Protein AF-A0A6J2JD08-F1 (afdb_monomer_lite)

Radius of gyration: 27.37 Å; chains: 1; bounding box: 75×85×60 Å

Secondary structure (DSSP, 8-state):
------------------------------------------------------------EE--STTSPPEETHHHHHHHHHHHTTS-TTEEEEEE-----BSTTSSPBPPP---HHHHHHH---STT-EEEEETTT--EEEEE----THHHHHH-PPPPHHHHHHHHT-SEEEEGGGHHHHHHHT--SEEEE---B-TTT-PBPPPP--TTGGGS-EESSSHHHHHHHHHHSPPHHHHHHHHHHHHHHHHHHHHH-

Sequence (257 aa):
MLKIRNVIRRRCLFSVRYFRPYQNSCNRSYIPTTVLSRIDIFSNHSKIKLPFIISSNMAATWSMGPGTLEVPLSLFATNRERLANKLKSGQIVVLQGGEDVNHYDTDVQYVFRQEAYFTWVCGVREPGCYFALDVSTGKSYLFVPRLPEEYEVWMGKLHACSDFKNIYAVDEVYYVDEIKDVLKSLMPETLLTLSGPNTDSGLTAREAIFNGIDEFNVDNESLFPIIAELRVIKTPEEIAVMRYVCKVSSDAQKQAI

InterPro domains:
  IPR007865 Aminopeptidase P, N-terminal [PF05195] (76-188)
  IPR007865 Aminopeptidase P, N-terminal [SM01011] (71-202)
  IPR029149 Creatinase/Aminopeptidase P/Spt16, N-terminal [G3DSA:3.40.350.10] (59-232)
  IPR029149 Creatinase/Aminopeptidase P/Spt16, N-terminal [SSF53092] (72-234)
  IPR052433 Xaa-Pro dipeptidase-like [PTHR48480] (55-255)

pLDDT: mean 81.07, std 28.07, range [23.88, 98.75]

Foldseek 3Di:
DDDDDDDDDDDDDDDDDDDDDDDDDDDDDDDDDDDDDDDDDDDDDDDPPPPPPPPPCPQQWDDPDPPTDTFGLVQLLVLLLLLLVVDDALEKEKEAKAAWDADPPDPHTDDDDIDDLVCNNFVDRDHGKMWMARSNVRAIEIAAADDDPVCCVPPNDDDDQVRVCSNRVGRGYYHLVCVQVVVVVVNGQEYEWEWDADPVPRDIDDTDDDPPCVVGHYDHPPNHVSSVVSVVDHDPSRVVVVVSVVVVVVVVVVVVD

Organism: Bombyx mandarina (NCBI:txid7092)

Structure (mmCIF, N/CA/C/O backbone):
data_AF-A0A6J2JD08-F1
#
_entry.id   AF-A0A6J2JD08-F1
#
loop_
_atom_site.group_PDB
_atom_site.id
_atom_site.type_symbol
_atom_site.label_atom_id
_atom_site.label_alt_id
_atom_site.label_comp_id
_atom_site.label_asym_id
_atom_site.label_entity_id
_atom_site.label_seq_id
_atom_site.pdbx_PDB_ins_code
_atom_site.Cartn_x
_atom_site.Cartn_y
_atom_site.Cartn_z
_atom_site.occupancy
_atom_site.B_iso_or_equiv
_atom_site.auth_seq_id
_atom_site.auth_comp_id
_atom_site.auth_asym_id
_atom_site.auth_atom_id
_atom_site.pdbx_PDB_model_num
ATOM 1 N N . MET A 1 1 ? 2.054 44.918 -35.029 1.00 33.34 1 MET A N 1
ATOM 2 C CA . MET A 1 1 ? 3.040 46.022 -35.027 1.00 33.34 1 MET A CA 1
ATOM 3 C C . MET A 1 1 ? 2.750 46.883 -33.801 1.00 33.34 1 MET A C 1
ATOM 5 O O . MET A 1 1 ? 1.599 47.256 -33.647 1.00 33.34 1 MET A O 1
ATOM 9 N N . LEU A 1 2 ? 3.772 47.172 -32.980 1.00 31.23 2 LEU A N 1
ATOM 10 C CA . LEU A 1 2 ? 3.769 48.020 -31.766 1.00 31.23 2 LEU A CA 1
ATOM 11 C C . LEU A 1 2 ? 3.008 47.490 -30.526 1.00 31.23 2 LEU A C 1
ATOM 13 O O . LEU A 1 2 ? 1.890 47.028 -30.639 1.00 31.23 2 LEU A O 1
ATOM 17 N N . LYS A 1 3 ? 3.523 47.592 -29.294 1.00 30.42 3 LYS A N 1
ATOM 18 C CA . LYS A 1 3 ? 4.870 47.935 -28.804 1.00 30.42 3 LYS A CA 1
ATOM 19 C C . LYS A 1 3 ? 4.980 47.515 -27.332 1.00 30.42 3 LYS A C 1
ATOM 21 O O . LYS A 1 3 ? 4.082 47.728 -26.531 1.00 30.42 3 LYS A O 1
ATOM 26 N N . ILE A 1 4 ? 6.150 46.982 -27.025 1.00 33.56 4 ILE A N 1
ATOM 27 C CA . ILE A 1 4 ? 6.750 46.697 -25.721 1.00 33.56 4 ILE A CA 1
ATOM 28 C C . ILE A 1 4 ? 7.072 48.024 -25.001 1.00 33.56 4 ILE A C 1
ATOM 30 O O . ILE A 1 4 ? 7.537 48.942 -25.681 1.00 33.56 4 ILE A O 1
ATOM 34 N N . ARG A 1 5 ? 6.938 48.096 -23.659 1.00 31.78 5 ARG A N 1
ATOM 35 C CA . ARG A 1 5 ? 8.018 48.442 -22.686 1.00 31.78 5 ARG A CA 1
ATOM 36 C C . ARG A 1 5 ? 7.530 48.879 -21.288 1.00 31.78 5 ARG A C 1
ATOM 38 O O . ARG A 1 5 ? 6.922 49.927 -21.153 1.00 31.78 5 ARG A O 1
ATOM 45 N N . ASN A 1 6 ? 7.999 48.100 -20.300 1.00 29.14 6 ASN A N 1
ATOM 46 C CA . ASN A 1 6 ? 8.769 48.448 -19.087 1.00 29.14 6 ASN A CA 1
ATOM 47 C C . ASN A 1 6 ? 8.261 49.473 -18.069 1.00 29.14 6 ASN A C 1
ATOM 49 O O . ASN A 1 6 ? 7.873 50.563 -18.458 1.00 29.14 6 ASN A O 1
ATOM 53 N N . VAL A 1 7 ? 8.510 49.129 -16.783 1.00 29.64 7 VAL A N 1
ATOM 54 C CA . VAL A 1 7 ? 8.844 49.944 -15.572 1.00 29.64 7 VAL A CA 1
ATOM 55 C C . VAL A 1 7 ? 8.395 49.097 -14.349 1.00 29.64 7 VAL A C 1
ATOM 57 O O . VAL A 1 7 ? 7.264 48.646 -14.346 1.00 29.64 7 VAL A O 1
ATOM 60 N N . ILE A 1 8 ? 9.151 48.739 -13.296 1.00 28.58 8 ILE A N 1
ATOM 61 C CA . ILE A 1 8 ? 10.407 49.221 -12.696 1.00 28.58 8 ILE A CA 1
ATOM 62 C C . ILE A 1 8 ? 11.099 48.114 -11.852 1.00 28.58 8 ILE A C 1
ATOM 64 O O . ILE A 1 8 ? 10.467 47.246 -11.260 1.00 28.58 8 ILE A O 1
ATOM 68 N N . ARG A 1 9 ? 12.431 48.243 -11.766 1.00 26.91 9 ARG A N 1
ATOM 69 C CA . ARG A 1 9 ? 13.418 47.578 -10.889 1.00 26.91 9 ARG A CA 1
ATOM 70 C C . ARG A 1 9 ? 13.120 47.688 -9.383 1.00 26.91 9 ARG A C 1
ATOM 72 O O . ARG A 1 9 ? 12.912 48.800 -8.909 1.00 26.91 9 ARG A O 1
ATOM 79 N N . ARG A 1 10 ? 13.432 46.636 -8.611 1.00 28.89 10 ARG A N 1
ATOM 80 C CA . ARG A 1 10 ? 14.161 46.773 -7.329 1.00 28.89 10 ARG A CA 1
ATOM 81 C C . ARG A 1 10 ? 15.171 45.635 -7.124 1.00 28.89 10 ARG A C 1
ATOM 83 O O . ARG A 1 10 ? 14.838 44.462 -7.196 1.00 28.89 10 ARG A O 1
ATOM 90 N N . ARG A 1 11 ? 16.422 46.049 -6.902 1.00 27.64 11 ARG A N 1
ATOM 91 C CA . ARG A 1 11 ? 17.575 45.278 -6.410 1.00 27.64 11 ARG A CA 1
ATOM 92 C C . ARG A 1 11 ? 17.395 44.968 -4.918 1.00 27.64 11 ARG A C 1
ATOM 94 O O . ARG A 1 11 ? 16.987 45.871 -4.200 1.00 27.64 11 ARG A O 1
ATOM 101 N N . CYS A 1 12 ? 17.850 43.799 -4.470 1.00 26.20 12 CYS A N 1
ATOM 102 C CA . CYS A 1 12 ? 18.507 43.573 -3.170 1.00 26.20 12 CYS A CA 1
ATOM 103 C C . CYS A 1 12 ? 19.341 42.284 -3.307 1.00 26.20 12 CYS A C 1
ATOM 105 O O . CYS A 1 12 ? 18.799 41.220 -3.559 1.00 26.20 12 CYS A O 1
ATOM 107 N N . LEU A 1 13 ? 20.651 42.422 -3.527 1.00 26.94 13 LEU A N 1
ATOM 108 C CA . LEU A 1 13 ? 21.711 42.249 -2.521 1.00 26.94 13 LEU A CA 1
ATOM 109 C C . LEU A 1 13 ? 21.990 40.773 -2.194 1.00 26.94 13 LEU A C 1
ATOM 111 O O . LEU A 1 13 ? 21.383 40.167 -1.321 1.00 26.94 13 LEU A O 1
ATOM 115 N N . PHE A 1 14 ? 22.983 40.244 -2.914 1.00 23.88 14 PHE A N 1
ATOM 116 C CA . PHE A 1 14 ? 23.767 39.072 -2.542 1.00 23.88 14 PHE A CA 1
ATOM 117 C C . PHE A 1 14 ? 24.380 39.271 -1.147 1.00 23.88 14 PHE A C 1
ATOM 119 O O . PHE A 1 14 ? 25.097 40.244 -0.916 1.00 23.88 14 PHE A O 1
ATOM 126 N N . SER A 1 15 ? 24.176 38.307 -0.252 1.00 26.05 15 SER A N 1
ATOM 127 C CA . SER A 1 15 ? 25.067 38.068 0.882 1.00 26.05 15 SER A CA 1
ATOM 128 C C . SER A 1 15 ? 25.331 36.571 0.967 1.00 26.05 15 SER A C 1
ATOM 130 O O . SER A 1 15 ? 24.482 35.785 1.376 1.00 26.05 15 SER A O 1
ATOM 132 N N . VAL A 1 16 ? 26.524 36.190 0.521 1.00 27.89 16 VAL A N 1
ATOM 133 C CA . VAL A 1 16 ? 27.116 34.878 0.757 1.00 27.89 16 VAL A CA 1
ATOM 134 C C . VAL A 1 16 ? 27.563 34.855 2.217 1.00 27.89 16 VAL A C 1
ATOM 136 O O . VAL A 1 16 ? 28.464 35.603 2.595 1.00 27.89 16 VAL A O 1
ATOM 139 N N . ARG A 1 17 ? 26.945 34.012 3.049 1.00 25.94 17 ARG A N 1
ATOM 140 C CA . ARG A 1 17 ? 27.493 33.656 4.362 1.00 25.94 17 ARG A CA 1
ATOM 141 C C . ARG A 1 17 ? 27.940 32.203 4.341 1.00 25.94 17 ARG A C 1
ATOM 143 O O . ARG A 1 17 ? 27.135 31.283 4.384 1.00 25.94 17 ARG A O 1
ATOM 150 N N . TYR A 1 18 ? 29.258 32.046 4.286 1.00 25.52 18 TYR A N 1
ATOM 151 C CA . TYR A 1 18 ? 29.975 30.847 4.692 1.00 25.52 18 TYR A CA 1
ATOM 152 C C . TYR A 1 18 ? 29.605 30.491 6.137 1.00 25.52 18 TYR A C 1
ATOM 154 O O . TYR A 1 18 ? 29.765 31.328 7.027 1.00 25.52 18 TYR A O 1
ATOM 162 N N . PHE A 1 19 ? 29.182 29.252 6.385 1.00 25.52 19 PHE A N 1
ATOM 163 C CA . PHE A 1 19 ? 29.173 28.680 7.730 1.00 25.52 19 PHE A CA 1
ATOM 164 C C . PHE A 1 19 ? 30.245 27.594 7.825 1.00 25.52 19 PHE A C 1
ATOM 166 O O . PHE A 1 19 ? 30.312 26.678 7.007 1.00 25.52 19 PHE A O 1
ATOM 173 N N . ARG A 1 20 ? 31.142 27.788 8.796 1.00 26.67 20 ARG A N 1
ATOM 174 C CA . ARG A 1 20 ? 32.304 26.950 9.104 1.00 26.67 20 ARG A CA 1
ATOM 175 C C . ARG A 1 20 ? 31.892 25.587 9.681 1.00 26.67 20 ARG A C 1
ATOM 177 O O . ARG A 1 20 ? 30.868 25.510 10.356 1.00 26.67 20 ARG A O 1
ATOM 184 N N . PRO A 1 21 ? 32.736 24.553 9.514 1.00 27.11 21 PRO A N 1
ATOM 185 C CA . PRO A 1 21 ? 32.575 23.268 10.181 1.00 27.11 21 PRO A CA 1
ATOM 186 C C . PRO A 1 21 ? 32.927 23.372 11.672 1.00 27.11 21 PRO A C 1
ATOM 188 O O . PRO A 1 21 ? 33.924 23.990 12.052 1.00 27.11 21 PRO A O 1
ATOM 191 N N . TYR A 1 22 ? 32.105 22.743 12.509 1.00 26.30 22 TYR A N 1
ATOM 192 C CA . TYR A 1 22 ? 32.354 22.568 13.936 1.00 26.30 22 TYR A CA 1
ATOM 193 C C . TYR A 1 22 ? 33.368 21.427 14.114 1.00 26.30 22 TYR A C 1
ATOM 195 O O . TYR A 1 22 ? 33.062 20.265 13.850 1.00 26.30 22 TYR A O 1
ATOM 203 N N . GLN A 1 23 ? 34.597 21.766 14.505 1.00 26.66 23 GLN A N 1
ATOM 204 C CA . GLN A 1 23 ? 35.585 20.808 14.997 1.00 26.66 23 GLN A CA 1
ATOM 205 C C . GLN A 1 23 ? 35.308 20.552 16.477 1.00 26.66 23 GLN A C 1
ATOM 207 O O . GLN A 1 23 ? 35.327 21.496 17.260 1.00 26.66 23 GLN A O 1
ATOM 212 N N . ASN A 1 24 ? 35.123 19.289 16.864 1.00 27.61 24 ASN A N 1
ATOM 213 C CA . ASN A 1 24 ? 35.333 18.869 18.243 1.00 27.61 24 ASN A CA 1
ATOM 214 C C . ASN A 1 24 ? 36.452 17.831 18.289 1.00 27.61 24 ASN A C 1
ATOM 216 O O . ASN A 1 24 ? 36.382 16.743 17.721 1.00 27.61 24 ASN A O 1
ATOM 220 N N . SER A 1 25 ? 37.508 18.262 18.962 1.00 26.92 25 SER A N 1
ATOM 221 C CA . SER A 1 25 ? 38.676 17.539 19.422 1.00 26.92 25 SER A CA 1
ATOM 222 C C . SER A 1 25 ? 38.303 16.419 20.392 1.00 26.92 25 SER A C 1
ATOM 224 O O . SER A 1 25 ? 37.684 16.690 21.419 1.00 26.92 25 SER A O 1
ATOM 226 N N . CYS A 1 26 ? 38.787 15.201 20.149 1.00 27.48 26 CYS A N 1
ATOM 227 C CA . CYS A 1 26 ? 39.019 14.235 21.218 1.00 27.48 26 CYS A CA 1
ATOM 228 C C . CYS A 1 26 ? 40.409 13.621 21.061 1.00 27.48 26 CYS A C 1
ATOM 230 O O . CYS A 1 26 ? 40.813 13.181 19.986 1.00 27.48 26 CYS A O 1
ATOM 232 N N . ASN A 1 27 ? 41.145 13.694 22.166 1.00 26.94 27 ASN A N 1
ATOM 233 C CA . ASN A 1 27 ? 42.558 13.409 22.301 1.00 26.94 27 ASN A CA 1
ATOM 234 C C . ASN A 1 27 ? 42.923 11.963 21.965 1.00 26.94 27 ASN A C 1
ATOM 236 O O . ASN A 1 27 ? 42.252 11.006 22.340 1.00 26.94 27 ASN A O 1
ATOM 240 N N . ARG A 1 28 ? 44.075 11.858 21.311 1.00 25.83 28 ARG A N 1
ATOM 241 C CA . ARG A 1 28 ? 44.844 10.649 21.061 1.00 25.83 28 ARG A CA 1
ATOM 242 C C . ARG A 1 28 ? 45.662 10.338 22.315 1.00 25.83 28 ARG A C 1
ATOM 244 O O . ARG A 1 28 ? 46.507 11.142 22.697 1.00 25.83 28 ARG A O 1
ATOM 251 N N . SER A 1 29 ? 45.460 9.171 22.913 1.00 26.50 29 SER A N 1
ATOM 252 C CA . SER A 1 29 ? 46.404 8.569 23.858 1.00 26.50 29 SER A CA 1
ATOM 253 C C . SER A 1 29 ? 46.874 7.226 23.298 1.00 26.50 29 SER A C 1
ATOM 255 O O . SER A 1 29 ? 46.108 6.283 23.131 1.00 26.50 29 SER A O 1
ATOM 257 N N . TYR A 1 30 ? 48.158 7.194 22.947 1.00 24.50 30 TYR A N 1
ATOM 258 C CA . TYR A 1 30 ? 48.952 6.015 22.609 1.00 24.50 30 TYR A CA 1
ATOM 259 C C . TYR A 1 30 ? 49.467 5.358 23.888 1.00 24.50 30 TYR A C 1
ATOM 261 O O . TYR A 1 30 ? 50.080 6.068 24.679 1.00 24.50 30 TYR A O 1
ATOM 269 N N . ILE A 1 31 ? 49.337 4.033 24.029 1.00 27.97 31 ILE A N 1
ATOM 270 C CA . ILE A 1 31 ? 50.159 3.172 24.910 1.00 27.97 31 ILE A CA 1
ATOM 271 C C . ILE A 1 31 ? 50.342 1.800 24.193 1.00 27.97 31 ILE A C 1
ATOM 273 O O . ILE A 1 31 ? 49.454 1.422 23.427 1.00 27.97 31 ILE A O 1
ATOM 277 N N . PRO A 1 32 ? 51.503 1.111 24.308 1.00 28.03 32 PRO A N 1
ATOM 278 C CA . PRO A 1 32 ? 52.114 0.357 23.210 1.00 28.03 32 PRO A CA 1
ATOM 279 C C . PRO A 1 32 ? 51.842 -1.159 23.184 1.00 28.03 32 PRO A C 1
ATOM 281 O O . PRO A 1 32 ? 51.286 -1.755 24.098 1.00 28.03 32 PRO A O 1
ATOM 284 N N . THR A 1 33 ? 52.314 -1.744 22.082 1.00 26.66 33 THR A N 1
ATOM 285 C CA . THR A 1 33 ? 52.486 -3.160 21.729 1.00 26.66 33 THR A CA 1
ATOM 286 C C . THR A 1 33 ? 52.982 -4.084 22.843 1.00 26.66 33 THR A C 1
ATOM 288 O O . THR A 1 33 ? 54.035 -3.836 23.431 1.00 26.66 33 THR A O 1
ATOM 291 N N . THR A 1 34 ? 52.354 -5.258 22.944 1.00 26.02 34 THR A N 1
ATOM 292 C CA . THR A 1 34 ? 52.996 -6.491 23.418 1.00 26.02 34 THR A CA 1
ATOM 293 C C . THR A 1 34 ? 52.734 -7.617 22.426 1.00 26.02 34 THR A C 1
ATOM 295 O O . THR A 1 34 ? 51.600 -7.990 22.137 1.00 26.02 34 THR A O 1
ATOM 298 N N . VAL A 1 35 ? 53.832 -8.126 21.878 1.00 29.69 35 VAL A N 1
ATOM 299 C CA . VAL A 1 35 ? 53.918 -9.336 21.066 1.00 29.69 35 VAL A CA 1
ATOM 300 C C . VAL A 1 35 ? 53.683 -10.525 21.995 1.00 29.69 35 VAL A C 1
ATOM 302 O O . VAL A 1 35 ? 54.429 -10.691 22.958 1.00 29.69 35 VAL A O 1
ATOM 305 N N . LEU A 1 36 ? 52.679 -11.355 21.713 1.00 28.36 36 LEU A N 1
ATOM 306 C CA . LEU A 1 36 ? 52.583 -12.691 22.295 1.00 28.36 36 LEU A CA 1
ATOM 307 C C . LEU A 1 36 ? 52.685 -13.732 21.184 1.00 28.36 36 LEU A C 1
ATOM 309 O O . LEU A 1 36 ? 51.969 -13.717 20.186 1.00 28.36 36 LEU A O 1
ATOM 313 N N . SER A 1 37 ? 53.692 -14.569 21.377 1.00 27.16 37 SER A N 1
ATOM 314 C CA . SER A 1 37 ? 54.195 -15.630 20.527 1.00 27.16 37 SER A CA 1
ATOM 315 C C . SER A 1 37 ? 53.177 -16.733 20.257 1.00 27.16 37 SER A C 1
ATOM 317 O O . SER A 1 37 ? 52.356 -17.073 21.107 1.00 27.16 37 SER A O 1
ATOM 319 N N . ARG A 1 38 ? 53.332 -17.339 19.074 1.00 27.69 38 ARG A N 1
ATOM 320 C CA . ARG A 1 38 ? 52.737 -18.609 18.650 1.00 27.69 38 ARG A CA 1
ATOM 321 C C . ARG A 1 38 ? 52.805 -19.667 19.751 1.00 27.69 38 ARG A C 1
ATOM 323 O O . ARG A 1 38 ? 53.888 -19.982 20.236 1.00 27.69 38 ARG A O 1
ATOM 330 N N . ILE A 1 39 ? 51.660 -20.273 20.038 1.00 28.86 39 ILE A N 1
ATOM 331 C CA . ILE A 1 39 ? 51.575 -21.620 20.592 1.00 28.86 39 ILE A CA 1
ATOM 332 C C . ILE A 1 39 ? 50.738 -22.420 19.595 1.00 28.86 39 ILE A C 1
ATOM 334 O O . ILE A 1 39 ? 49.524 -22.254 19.501 1.00 28.86 39 ILE A O 1
ATOM 338 N N . ASP A 1 40 ? 51.434 -23.232 18.804 1.00 24.67 40 ASP A N 1
ATOM 339 C CA . ASP A 1 40 ? 50.847 -24.286 17.988 1.00 24.67 40 ASP A CA 1
ATOM 340 C C . ASP A 1 40 ? 50.404 -25.416 18.927 1.00 24.67 40 ASP A C 1
ATOM 342 O O . ASP A 1 40 ? 51.238 -26.083 19.539 1.00 24.67 40 ASP A O 1
ATOM 346 N N . ILE A 1 41 ? 49.095 -25.649 19.042 1.00 27.92 41 ILE A N 1
ATOM 347 C CA . ILE A 1 41 ? 48.557 -26.906 19.577 1.00 27.92 41 ILE A CA 1
ATOM 348 C C . ILE A 1 41 ? 47.738 -27.546 18.466 1.00 27.92 41 ILE A C 1
ATOM 350 O O . ILE A 1 41 ? 46.615 -27.149 18.157 1.00 27.92 41 ILE A O 1
ATOM 354 N N . PHE A 1 42 ? 48.360 -28.538 17.838 1.00 26.19 42 PHE A N 1
ATOM 355 C CA . PHE A 1 42 ? 47.720 -29.448 16.911 1.00 26.19 42 PHE A CA 1
ATOM 356 C C . PHE A 1 42 ? 46.880 -30.487 17.668 1.00 26.19 42 PHE A C 1
ATOM 358 O O . PHE A 1 42 ? 47.371 -31.176 18.556 1.00 26.19 42 PHE A O 1
ATOM 365 N N . SER A 1 43 ? 45.681 -30.689 17.123 1.00 26.67 43 SER A N 1
ATOM 366 C CA . SER A 1 43 ? 45.008 -31.976 16.925 1.00 26.67 43 SER A CA 1
ATOM 367 C C . SER A 1 43 ? 43.949 -32.451 17.926 1.00 26.67 43 SER A C 1
ATOM 369 O O . SER A 1 43 ? 44.177 -32.616 19.118 1.00 26.67 43 SER A O 1
ATOM 371 N N . ASN A 1 44 ? 42.832 -32.818 17.286 1.00 29.78 44 ASN A N 1
ATOM 372 C CA . ASN A 1 44 ? 41.759 -33.726 17.672 1.00 29.78 44 ASN A CA 1
ATOM 373 C C . ASN A 1 44 ? 40.831 -33.303 18.807 1.00 29.78 44 ASN A C 1
ATOM 375 O O . ASN A 1 44 ? 41.167 -33.457 19.965 1.00 29.78 44 ASN A O 1
ATOM 379 N N . HIS A 1 45 ? 39.587 -32.961 18.449 1.00 33.59 45 HIS A N 1
ATOM 380 C CA . HIS A 1 45 ? 38.414 -33.695 18.933 1.00 33.59 45 HIS A CA 1
ATOM 381 C C . HIS A 1 45 ? 37.176 -33.421 18.054 1.00 33.59 45 HIS A C 1
ATOM 383 O O . HIS A 1 45 ? 36.793 -32.283 17.816 1.00 33.59 45 HIS A O 1
ATOM 389 N N . SER A 1 46 ? 36.588 -34.519 17.561 1.00 31.91 46 SER A N 1
ATOM 390 C CA . SER A 1 46 ? 35.163 -34.746 17.261 1.00 31.91 46 SER A CA 1
ATOM 391 C C . SER A 1 46 ? 34.342 -33.635 16.588 1.00 31.91 46 SER A C 1
ATOM 393 O O . SER A 1 46 ? 33.989 -32.625 17.188 1.00 31.91 46 SER A O 1
ATOM 395 N N . LYS A 1 47 ? 33.883 -33.935 15.365 1.00 38.09 47 LYS A N 1
ATOM 396 C CA . LYS A 1 47 ? 32.792 -33.245 14.662 1.00 38.09 47 LYS A CA 1
ATOM 397 C C . LYS A 1 47 ? 31.530 -33.181 15.534 1.00 38.09 47 LYS A C 1
ATOM 399 O O . LYS A 1 47 ? 30.723 -34.107 15.518 1.00 38.09 47 LYS A O 1
ATOM 404 N N . ILE A 1 48 ? 31.318 -32.068 16.226 1.00 34.09 48 ILE A N 1
ATOM 405 C CA . ILE A 1 48 ? 29.996 -31.694 16.728 1.00 34.09 48 ILE A CA 1
ATOM 406 C C . ILE A 1 48 ? 29.275 -31.039 15.549 1.00 34.09 48 ILE A C 1
ATOM 408 O O . ILE A 1 48 ? 29.438 -29.852 15.276 1.00 34.09 48 ILE A O 1
ATOM 412 N N . LYS A 1 49 ? 28.513 -31.838 14.792 1.00 34.84 49 LYS A N 1
ATOM 413 C CA . LYS A 1 49 ? 27.470 -31.296 13.918 1.00 34.84 49 LYS A CA 1
ATOM 414 C C . LYS A 1 49 ? 26.388 -30.731 14.835 1.00 34.84 49 LYS A C 1
ATOM 416 O O . LYS A 1 49 ? 25.514 -31.469 15.279 1.00 34.84 49 LYS A O 1
ATOM 421 N N . LEU A 1 50 ? 26.464 -29.436 15.132 1.00 31.77 50 LEU A N 1
ATOM 422 C CA . LEU A 1 50 ? 25.282 -28.697 15.556 1.00 31.77 50 LEU A CA 1
ATOM 423 C C . LEU A 1 50 ? 24.230 -28.875 14.454 1.00 31.77 50 LEU A C 1
ATOM 425 O O . LEU A 1 50 ? 24.561 -28.657 13.282 1.00 31.77 50 LEU A O 1
ATOM 429 N N . PRO A 1 51 ? 23.002 -29.313 14.775 1.00 32.88 51 PRO A N 1
ATOM 430 C CA . PRO A 1 51 ? 21.945 -29.323 13.788 1.00 32.88 51 PRO A CA 1
ATOM 431 C C . PRO A 1 51 ? 21.710 -27.865 13.405 1.00 32.88 51 PRO A C 1
ATOM 433 O O . PRO A 1 51 ? 21.240 -27.060 14.206 1.00 32.88 51 PRO A O 1
ATOM 436 N N . PHE A 1 52 ? 22.100 -27.517 12.181 1.00 33.97 52 PHE A N 1
ATOM 437 C CA . PHE A 1 52 ? 21.588 -26.336 11.515 1.00 33.97 52 PHE A CA 1
ATOM 438 C C . PHE A 1 52 ? 20.094 -26.601 11.356 1.00 33.97 52 PHE A C 1
ATOM 440 O O . PHE A 1 52 ? 19.669 -27.317 10.449 1.00 33.97 52 PHE A O 1
ATOM 447 N N . ILE A 1 53 ? 19.314 -26.135 12.332 1.00 31.95 53 ILE A N 1
ATOM 448 C CA . ILE A 1 53 ? 17.867 -26.068 12.224 1.00 31.95 53 ILE A CA 1
ATOM 449 C C . ILE A 1 53 ? 17.633 -25.050 11.115 1.00 31.95 53 ILE A C 1
ATOM 451 O O . ILE A 1 53 ? 17.641 -23.843 11.343 1.00 31.95 53 ILE A O 1
ATOM 455 N N . ILE A 1 54 ? 17.505 -25.551 9.889 1.00 35.72 54 ILE A N 1
ATOM 456 C CA . ILE A 1 54 ? 16.873 -24.810 8.810 1.00 35.72 54 ILE A CA 1
ATOM 457 C C . ILE A 1 54 ? 15.441 -24.635 9.294 1.00 35.72 54 ILE A C 1
ATOM 459 O O . ILE A 1 54 ? 14.623 -25.542 9.165 1.00 35.72 54 ILE A O 1
ATOM 463 N N . SER A 1 55 ? 15.159 -23.499 9.932 1.00 31.77 55 SER A N 1
ATOM 464 C CA . SER A 1 55 ? 13.788 -23.027 10.034 1.00 31.77 55 SER A CA 1
ATOM 465 C C . SER A 1 55 ? 13.327 -22.839 8.596 1.00 31.77 55 SER A C 1
ATOM 467 O O . SER A 1 55 ? 13.727 -21.898 7.914 1.00 31.77 55 SER A O 1
ATOM 469 N N . SER A 1 56 ? 12.575 -23.812 8.098 1.00 36.50 56 SER A N 1
ATOM 470 C CA . SER A 1 56 ? 12.045 -23.869 6.742 1.00 36.50 56 SER A CA 1
ATOM 471 C C . SER A 1 56 ? 10.856 -22.922 6.570 1.00 36.50 56 SER A C 1
ATOM 473 O O . SER A 1 56 ? 9.854 -23.293 5.971 1.00 36.50 56 SER A O 1
ATOM 475 N N . ASN A 1 57 ? 10.962 -21.706 7.098 1.00 43.06 57 ASN A N 1
ATOM 476 C CA . ASN A 1 57 ? 10.180 -20.581 6.621 1.00 43.06 57 ASN A CA 1
ATOM 477 C C . ASN A 1 57 ? 11.137 -19.764 5.766 1.00 43.06 57 ASN A C 1
ATOM 479 O O . ASN A 1 57 ? 11.739 -18.797 6.228 1.00 43.06 57 ASN A O 1
ATOM 483 N N . MET A 1 58 ? 11.334 -20.207 4.521 1.00 49.75 58 MET A N 1
ATOM 484 C CA . MET A 1 58 ? 11.867 -19.310 3.500 1.00 49.75 58 MET A CA 1
ATOM 485 C C . MET A 1 58 ? 10.863 -18.163 3.434 1.00 49.75 58 MET A C 1
ATOM 487 O O . MET A 1 58 ? 9.745 -18.360 2.961 1.00 49.75 58 MET A O 1
ATOM 491 N N . ALA A 1 59 ? 11.209 -17.019 4.030 1.00 60.59 59 ALA A N 1
ATOM 492 C CA . ALA A 1 59 ? 10.366 -15.839 3.971 1.00 60.59 59 ALA A CA 1
ATOM 493 C C . ALA A 1 59 ? 10.069 -15.582 2.495 1.00 60.59 59 ALA A C 1
ATOM 495 O O . ALA A 1 59 ? 10.990 -15.603 1.678 1.00 60.59 59 ALA A O 1
ATOM 496 N N . ALA A 1 60 ? 8.794 -15.415 2.149 1.00 84.94 60 ALA A N 1
ATOM 497 C CA . ALA A 1 60 ? 8.422 -15.116 0.779 1.00 84.94 60 ALA A CA 1
ATOM 498 C C . ALA A 1 60 ? 9.217 -13.882 0.314 1.00 84.94 60 ALA A C 1
ATOM 500 O O . ALA A 1 60 ? 9.373 -12.909 1.061 1.00 84.94 60 ALA A O 1
ATOM 501 N N . THR A 1 61 ? 9.798 -13.965 -0.881 1.00 92.50 61 THR A N 1
ATOM 502 C CA . THR A 1 61 ? 10.637 -12.916 -1.460 1.00 92.50 61 THR A CA 1
ATOM 503 C C . THR A 1 61 ? 10.049 -12.452 -2.780 1.00 92.50 61 THR A C 1
ATOM 505 O O . THR A 1 61 ? 9.464 -13.218 -3.545 1.00 92.50 61 THR A O 1
ATOM 508 N N . TRP A 1 62 ? 10.232 -11.170 -3.062 1.00 91.00 62 TRP A N 1
ATOM 509 C CA . TRP A 1 62 ? 10.051 -10.619 -4.388 1.00 91.00 62 TRP A CA 1
ATOM 510 C C . TRP A 1 62 ? 11.372 -10.699 -5.157 1.00 91.00 62 TRP A C 1
ATOM 512 O O . TRP A 1 62 ? 12.416 -10.288 -4.651 1.00 91.00 62 TRP A O 1
ATOM 522 N N . SER A 1 63 ? 11.330 -11.215 -6.384 1.00 91.81 63 SER A N 1
ATOM 523 C CA . SER A 1 63 ? 12.499 -11.356 -7.253 1.00 91.81 63 SER A CA 1
ATOM 524 C C . SER A 1 63 ? 12.120 -11.061 -8.699 1.00 91.81 63 SER A C 1
ATOM 526 O O . SER A 1 63 ? 11.045 -11.444 -9.161 1.00 91.81 63 SER A O 1
ATOM 528 N N . MET A 1 64 ? 13.022 -10.397 -9.422 1.00 92.44 64 MET A N 1
ATOM 529 C CA . MET A 1 64 ? 12.905 -10.147 -10.864 1.00 92.44 64 MET A CA 1
ATOM 530 C C . MET A 1 64 ? 13.774 -11.120 -11.678 1.00 92.44 64 MET A C 1
ATOM 532 O O . MET A 1 64 ? 14.060 -10.880 -12.849 1.00 92.44 64 MET A O 1
ATOM 536 N N . GLY A 1 65 ? 14.190 -12.230 -11.061 1.00 92.50 65 GLY A N 1
ATOM 537 C CA . GLY A 1 65 ? 14.973 -13.282 -11.693 1.00 92.50 65 GLY A CA 1
ATOM 538 C C . GLY A 1 65 ? 16.472 -13.222 -11.376 1.00 92.50 65 GLY A C 1
ATOM 539 O O . GLY A 1 65 ? 16.917 -12.447 -10.520 1.00 92.50 65 GLY A O 1
ATOM 540 N N . PRO A 1 66 ? 17.272 -14.072 -12.043 1.00 91.88 66 PRO A N 1
ATOM 541 C CA . PRO A 1 66 ? 18.684 -14.252 -11.729 1.00 91.88 66 PRO A CA 1
ATOM 542 C C . PRO A 1 66 ? 19.489 -12.952 -11.815 1.00 91.88 66 PRO A C 1
ATOM 544 O O . PRO A 1 66 ? 19.359 -12.181 -12.762 1.00 91.88 66 PRO A O 1
ATOM 547 N N . GLY A 1 67 ? 20.356 -12.724 -10.826 1.00 88.69 67 GLY A N 1
ATOM 548 C CA . GLY A 1 67 ? 21.210 -11.534 -10.765 1.00 88.69 67 GLY A CA 1
ATOM 549 C C . GLY A 1 67 ? 20.518 -10.274 -10.238 1.00 88.69 67 GLY A C 1
ATOM 550 O O . GLY A 1 67 ? 21.186 -9.250 -10.087 1.00 88.69 67 GLY A O 1
ATOM 551 N N . THR A 1 68 ? 19.222 -10.345 -9.918 1.00 94.94 68 THR A N 1
ATOM 552 C CA . THR A 1 68 ? 18.498 -9.268 -9.231 1.00 94.94 68 THR A CA 1
ATOM 553 C C . THR A 1 68 ? 18.499 -9.469 -7.717 1.00 94.94 68 THR A C 1
ATOM 555 O O . THR A 1 68 ? 18.724 -10.577 -7.230 1.00 94.94 68 THR A O 1
ATOM 558 N N . LEU A 1 69 ? 18.307 -8.388 -6.954 1.00 95.88 69 LEU A N 1
ATOM 559 C CA . LEU A 1 69 ? 18.152 -8.489 -5.504 1.00 95.88 69 LEU A CA 1
ATOM 560 C C . LEU A 1 69 ? 16.805 -9.135 -5.176 1.00 95.88 69 LEU A C 1
ATOM 562 O O . LEU A 1 69 ? 15.763 -8.624 -5.582 1.00 95.88 69 LEU A O 1
ATOM 566 N N . GLU A 1 70 ? 16.838 -10.194 -4.373 1.00 95.69 70 GLU A N 1
ATOM 567 C CA . GLU A 1 70 ? 15.641 -10.729 -3.732 1.00 95.69 70 GLU A CA 1
ATOM 568 C C . GLU A 1 70 ? 15.265 -9.845 -2.541 1.00 95.69 70 GLU A C 1
ATOM 570 O O . GLU A 1 70 ? 16.057 -9.651 -1.615 1.00 95.69 70 GLU A O 1
ATOM 575 N N . VAL A 1 71 ? 14.063 -9.279 -2.578 1.00 95.81 71 VAL A N 1
ATOM 576 C CA . VAL A 1 71 ? 13.547 -8.403 -1.525 1.00 95.81 71 VAL A CA 1
ATOM 577 C C . VAL A 1 71 ? 12.610 -9.218 -0.641 1.00 95.81 71 VAL A C 1
ATOM 579 O O . VAL A 1 71 ? 11.577 -9.677 -1.129 1.00 95.81 71 VAL A O 1
ATOM 582 N N . PRO A 1 72 ? 12.931 -9.430 0.642 1.00 95.69 72 PRO A N 1
ATOM 583 C CA . PRO A 1 72 ? 12.074 -10.221 1.508 1.00 95.69 72 PRO A CA 1
ATOM 584 C C . PRO A 1 72 ? 10.793 -9.449 1.838 1.00 95.69 72 PRO A C 1
ATOM 586 O O . PRO A 1 72 ? 10.828 -8.253 2.129 1.00 95.69 72 PRO A O 1
ATOM 589 N N . LEU A 1 73 ? 9.647 -10.134 1.824 1.00 94.25 73 LEU A N 1
ATOM 590 C CA . LEU A 1 73 ? 8.357 -9.512 2.145 1.00 94.25 73 LEU A CA 1
ATOM 591 C C . LEU A 1 73 ? 8.230 -9.135 3.631 1.00 94.25 73 LEU A C 1
ATOM 593 O O . LEU A 1 73 ? 7.360 -8.339 3.990 1.00 94.25 73 LEU A O 1
ATOM 597 N N . SER A 1 74 ? 9.139 -9.630 4.485 1.00 95.62 74 SER A N 1
ATOM 598 C CA . SER A 1 74 ? 9.318 -9.153 5.863 1.00 95.62 74 SER A CA 1
ATOM 599 C C . SER A 1 74 ? 9.578 -7.649 5.943 1.00 95.62 74 SER A C 1
ATOM 601 O O . SER A 1 74 ? 9.214 -7.044 6.951 1.00 95.62 74 SER A O 1
ATOM 603 N N . LEU A 1 75 ? 10.094 -7.030 4.874 1.00 97.25 75 LEU A N 1
ATOM 604 C CA . LEU A 1 75 ? 10.255 -5.578 4.766 1.00 97.25 75 LEU A CA 1
ATOM 605 C C . LEU A 1 75 ? 8.926 -4.865 4.991 1.00 97.25 75 LEU A C 1
ATOM 607 O O . LEU A 1 75 ? 8.816 -3.973 5.836 1.00 97.25 75 LEU A O 1
ATOM 611 N N . PHE A 1 76 ? 7.892 -5.295 4.273 1.00 97.75 76 PHE A N 1
ATOM 612 C CA . PHE A 1 76 ? 6.567 -4.696 4.367 1.00 97.75 76 PHE A CA 1
ATOM 613 C C . PHE A 1 76 ? 5.905 -5.040 5.703 1.00 97.75 76 PHE A C 1
ATOM 615 O O . PHE A 1 76 ? 5.310 -4.167 6.328 1.00 97.75 76 PHE A O 1
ATOM 622 N N . ALA A 1 77 ? 6.068 -6.272 6.198 1.00 97.12 77 ALA A N 1
ATOM 623 C CA . ALA A 1 77 ? 5.556 -6.666 7.513 1.00 97.12 77 ALA A CA 1
ATOM 624 C C . ALA A 1 77 ? 6.153 -5.815 8.652 1.00 97.12 77 ALA A C 1
ATOM 626 O O . ALA A 1 77 ? 5.412 -5.291 9.482 1.00 97.12 77 ALA A O 1
ATOM 627 N N . THR A 1 78 ? 7.468 -5.583 8.631 1.00 97.94 78 THR A N 1
ATOM 628 C CA . THR A 1 78 ? 8.169 -4.720 9.594 1.00 97.94 78 THR A CA 1
ATOM 629 C C . THR A 1 78 ? 7.651 -3.283 9.529 1.00 97.94 78 THR A C 1
ATOM 631 O O . THR A 1 78 ? 7.471 -2.627 10.555 1.00 97.94 78 THR A O 1
ATOM 634 N N . ASN A 1 79 ? 7.371 -2.768 8.330 1.00 98.38 79 ASN A N 1
ATOM 635 C CA . ASN A 1 79 ? 6.796 -1.434 8.164 1.00 98.38 79 ASN A CA 1
ATOM 636 C C . ASN A 1 79 ? 5.374 -1.334 8.735 1.00 98.38 79 ASN A C 1
ATOM 638 O O . ASN A 1 79 ? 5.067 -0.350 9.413 1.00 98.38 79 ASN A O 1
ATOM 642 N N . ARG A 1 80 ? 4.534 -2.360 8.538 1.00 98.25 80 ARG A N 1
ATOM 643 C CA . ARG A 1 80 ? 3.197 -2.440 9.153 1.00 98.25 80 ARG A CA 1
ATOM 644 C C . ARG A 1 80 ? 3.266 -2.465 10.672 1.00 98.25 80 ARG A C 1
ATOM 646 O O . ARG A 1 80 ? 2.542 -1.715 11.317 1.00 98.25 80 ARG A O 1
ATOM 653 N N . GLU A 1 81 ? 4.173 -3.255 11.239 1.00 98.12 81 GLU A N 1
ATOM 654 C CA . GLU A 1 81 ? 4.387 -3.315 12.687 1.00 98.12 81 GLU A CA 1
ATOM 655 C C . GLU A 1 81 ? 4.822 -1.951 13.246 1.00 98.12 81 GLU A C 1
ATOM 657 O O . GLU A 1 81 ? 4.248 -1.443 14.211 1.00 98.12 81 GLU A O 1
ATOM 662 N N . ARG A 1 82 ? 5.798 -1.299 12.600 1.00 98.38 82 ARG A N 1
ATOM 663 C CA . ARG A 1 82 ? 6.247 0.055 12.967 1.00 98.38 82 ARG A CA 1
ATOM 664 C C . ARG A 1 82 ? 5.111 1.075 12.917 1.00 98.38 82 ARG A C 1
ATOM 666 O O . ARG A 1 82 ? 5.084 1.967 13.764 1.00 98.38 82 ARG A O 1
ATOM 673 N N . LEU A 1 83 ? 4.215 0.958 11.937 1.00 98.31 83 LEU A N 1
ATOM 674 C CA . LEU A 1 83 ? 3.043 1.818 11.800 1.00 98.31 83 LEU A CA 1
ATOM 675 C C . LEU A 1 83 ? 2.022 1.556 12.912 1.00 98.31 83 LEU A C 1
ATOM 677 O O . LEU A 1 83 ? 1.648 2.499 13.605 1.00 98.31 83 LEU A O 1
ATOM 681 N N . ALA A 1 84 ? 1.635 0.298 13.139 1.00 98.00 84 ALA A N 1
ATOM 682 C CA . ALA A 1 84 ? 0.697 -0.081 14.197 1.00 98.00 84 ALA A CA 1
ATOM 683 C C . ALA A 1 84 ? 1.175 0.392 15.582 1.00 98.00 84 ALA A C 1
ATOM 685 O O . ALA A 1 84 ? 0.408 0.984 16.333 1.00 98.00 84 ALA A O 1
ATOM 686 N N . ASN A 1 85 ? 2.475 0.265 15.872 1.00 97.94 85 ASN A N 1
ATOM 687 C CA . ASN A 1 85 ? 3.085 0.708 17.133 1.00 97.94 85 ASN A CA 1
ATOM 688 C C . ASN A 1 85 ? 3.018 2.228 17.388 1.00 97.94 85 ASN A C 1
ATOM 690 O O . ASN A 1 85 ? 3.323 2.682 18.493 1.00 97.94 85 ASN A O 1
ATOM 694 N N . LYS A 1 86 ? 2.685 3.041 16.378 1.00 98.06 86 LYS A N 1
ATOM 695 C CA . LYS A 1 86 ? 2.505 4.498 16.510 1.00 98.06 86 LYS A CA 1
ATOM 696 C C . LYS A 1 86 ? 1.043 4.922 16.611 1.00 98.06 86 LYS A C 1
ATOM 698 O O . LYS A 1 86 ? 0.785 6.096 16.870 1.00 98.06 86 LYS A O 1
ATOM 703 N N . LEU A 1 87 ? 0.117 3.995 16.402 1.00 97.69 87 LEU A N 1
ATOM 704 C CA . LEU A 1 87 ? -1.317 4.242 16.351 1.00 97.69 87 LEU A CA 1
ATOM 705 C C . LEU A 1 87 ? -2.008 3.679 17.599 1.00 97.69 87 LEU A C 1
ATOM 707 O O . LEU A 1 87 ? -1.385 3.033 18.442 1.00 97.69 87 LEU A O 1
ATOM 711 N N . LYS A 1 88 ? -3.296 3.984 17.758 1.00 96.56 88 LYS A N 1
ATOM 712 C CA . LYS A 1 88 ? -4.096 3.552 18.908 1.00 96.56 88 LYS A CA 1
ATOM 713 C C . LYS A 1 88 ? -4.920 2.319 18.540 1.00 96.56 88 LYS A C 1
ATOM 715 O O . LYS A 1 88 ? -5.435 2.219 17.430 1.00 96.56 88 LYS A O 1
ATOM 720 N N . SER A 1 89 ? -5.078 1.403 19.495 1.00 96.19 89 SER A N 1
ATOM 721 C CA . SER A 1 89 ? -6.025 0.285 19.373 1.00 96.19 89 SER A CA 1
ATOM 722 C C . SER A 1 89 ? -7.434 0.808 19.066 1.00 96.19 89 SER A C 1
ATOM 724 O O . SER A 1 89 ? -7.784 1.901 19.502 1.00 96.19 89 SER A O 1
ATOM 726 N N . GLY A 1 90 ? -8.227 0.034 18.324 1.00 95.31 90 GLY A N 1
ATOM 727 C CA . GLY A 1 90 ? -9.556 0.428 17.834 1.00 95.31 90 GLY A CA 1
ATOM 728 C C . GLY A 1 90 ? -9.533 1.162 16.488 1.00 95.31 90 GLY A C 1
ATOM 729 O O . GLY A 1 90 ? -10.577 1.310 15.854 1.00 95.31 90 GLY A O 1
ATOM 730 N N . GLN A 1 91 ? -8.354 1.579 16.012 1.00 98.25 91 GLN A N 1
ATOM 731 C CA . GLN A 1 91 ? -8.183 2.220 14.709 1.00 98.25 91 GLN A CA 1
ATOM 732 C C . GLN A 1 91 ? -7.862 1.194 13.615 1.00 98.25 91 GLN A C 1
ATOM 734 O O . GLN A 1 91 ? -7.122 0.234 13.842 1.00 98.25 91 GLN A O 1
ATOM 739 N N . ILE A 1 92 ? -8.363 1.433 12.404 1.00 98.69 92 ILE A N 1
ATOM 740 C CA . ILE A 1 92 ? -7.976 0.681 11.205 1.00 98.69 92 ILE A CA 1
ATOM 741 C C . ILE A 1 92 ? -7.422 1.655 10.175 1.00 98.69 92 ILE A C 1
ATOM 743 O O . ILE A 1 92 ? -8.106 2.589 9.771 1.00 98.69 92 ILE A O 1
ATOM 747 N N . VAL A 1 93 ? -6.189 1.436 9.724 1.00 98.75 93 VAL A N 1
ATOM 748 C CA . VAL A 1 93 ? -5.619 2.195 8.602 1.00 98.75 93 VAL A CA 1
ATOM 749 C C . VAL A 1 93 ? -6.213 1.669 7.308 1.00 98.75 93 VAL A C 1
ATOM 751 O O . VAL A 1 93 ? -6.191 0.459 7.113 1.00 98.75 93 VAL A O 1
ATOM 754 N N . VAL A 1 94 ? -6.684 2.546 6.420 1.00 98.69 94 VAL A N 1
ATOM 755 C CA . VAL A 1 94 ? -7.191 2.187 5.089 1.00 98.69 94 VAL A CA 1
ATOM 756 C C . VAL A 1 94 ? -6.467 3.007 4.025 1.00 98.69 94 VAL A C 1
ATOM 758 O O . VAL A 1 94 ? -6.486 4.238 4.040 1.00 98.69 94 VAL A O 1
ATOM 761 N N . LEU A 1 95 ? -5.827 2.314 3.086 1.00 98.56 95 LEU A N 1
ATOM 762 C CA . LEU A 1 95 ? -5.104 2.905 1.964 1.00 98.56 95 LEU A CA 1
ATOM 763 C C . LEU A 1 95 ? -5.684 2.409 0.641 1.00 98.56 95 LEU A C 1
ATOM 765 O O . LEU A 1 95 ? -6.000 1.227 0.494 1.00 98.56 95 LEU A O 1
ATOM 769 N N . GLN A 1 96 ? -5.765 3.310 -0.332 1.00 98.44 96 GLN A N 1
ATOM 770 C CA . GLN A 1 96 ? -6.106 2.997 -1.715 1.00 98.44 96 GLN A CA 1
ATOM 771 C C . GLN A 1 96 ? -4.821 2.960 -2.546 1.00 98.44 96 GLN A C 1
ATOM 773 O O . GLN A 1 96 ? -3.993 3.868 -2.460 1.00 98.44 96 GLN A O 1
ATOM 778 N N . GLY A 1 97 ? -4.646 1.894 -3.323 1.00 98.25 97 GLY A N 1
ATOM 779 C CA . GLY A 1 97 ? -3.564 1.771 -4.289 1.00 98.25 97 GLY A CA 1
ATOM 780 C C . GLY A 1 97 ? -3.783 2.655 -5.517 1.00 98.25 97 GLY A C 1
ATOM 781 O O . GLY A 1 97 ? -4.812 3.305 -5.692 1.00 98.25 97 GLY A O 1
ATOM 782 N N . GLY A 1 98 ? -2.788 2.679 -6.393 1.00 96.88 98 GLY A N 1
ATOM 783 C CA . GLY A 1 98 ? -2.869 3.317 -7.696 1.00 96.88 98 GLY A CA 1
ATOM 784 C C . GLY A 1 98 ? -3.856 2.600 -8.614 1.00 96.88 98 GLY A C 1
ATOM 785 O O . GLY A 1 98 ? -4.085 1.398 -8.500 1.00 96.88 98 GLY A O 1
ATOM 786 N N . GLU A 1 99 ? -4.399 3.354 -9.559 1.00 96.44 99 GLU A N 1
ATOM 787 C CA . GLU A 1 99 ? -5.275 2.873 -10.627 1.00 96.44 99 GLU A CA 1
ATOM 788 C C . GLU A 1 99 ? -4.539 3.000 -11.966 1.00 96.44 99 GLU A C 1
ATOM 790 O O . GLU A 1 99 ? -3.629 3.827 -12.100 1.00 96.44 99 GLU A O 1
ATOM 795 N N . ASP A 1 100 ? -4.923 2.193 -12.955 1.00 94.88 100 ASP A N 1
ATOM 796 C CA . ASP A 1 100 ? -4.408 2.350 -14.313 1.00 94.88 100 ASP A CA 1
ATOM 797 C C . ASP A 1 100 ? -4.848 3.689 -14.910 1.00 94.88 100 ASP A C 1
ATOM 799 O O . ASP A 1 100 ? -5.966 4.162 -14.694 1.00 94.88 100 ASP A O 1
ATOM 803 N N . VAL A 1 101 ? -3.953 4.300 -15.686 1.00 95.56 101 VAL A N 1
ATOM 804 C CA . VAL A 1 101 ? -4.196 5.590 -16.334 1.00 95.56 101 VAL A CA 1
ATOM 805 C C . VAL A 1 101 ? -3.993 5.444 -17.833 1.00 95.56 101 VAL A C 1
ATOM 807 O O . VAL A 1 101 ? -2.912 5.070 -18.297 1.00 95.56 101 VAL A O 1
ATOM 810 N N . ASN A 1 102 ? -5.032 5.789 -18.587 1.00 96.00 102 ASN A N 1
ATOM 811 C CA . ASN A 1 102 ? -4.999 5.794 -20.041 1.00 96.00 102 ASN A CA 1
ATOM 812 C C . ASN A 1 102 ? -4.247 7.017 -20.592 1.00 96.00 102 ASN A C 1
ATOM 814 O O . ASN A 1 102 ? -4.203 8.094 -19.990 1.00 96.00 102 ASN A O 1
ATOM 818 N N . HIS A 1 103 ? -3.686 6.864 -21.787 1.00 95.88 103 HIS A N 1
ATOM 819 C CA . HIS A 1 103 ? -3.178 7.951 -22.606 1.00 95.88 103 HIS A CA 1
ATOM 820 C C . HIS A 1 103 ? -4.363 8.756 -23.142 1.00 95.88 103 HIS A C 1
ATOM 822 O O . HIS A 1 103 ? -4.992 8.363 -24.127 1.00 95.88 103 HIS A O 1
ATOM 828 N N . TYR A 1 104 ? -4.640 9.900 -22.517 1.00 95.19 104 TYR A N 1
ATOM 829 C CA . TYR A 1 104 ? -5.739 10.786 -22.906 1.00 95.19 104 TYR A CA 1
ATOM 830 C C . TYR A 1 104 ? -7.080 10.028 -22.983 1.00 95.19 104 TYR A C 1
ATOM 832 O O . TYR A 1 104 ? -7.516 9.461 -21.985 1.00 95.19 104 TYR A O 1
ATOM 840 N N . ASP A 1 105 ? -7.728 10.026 -24.147 1.00 94.69 105 ASP A N 1
ATOM 841 C CA . ASP A 1 10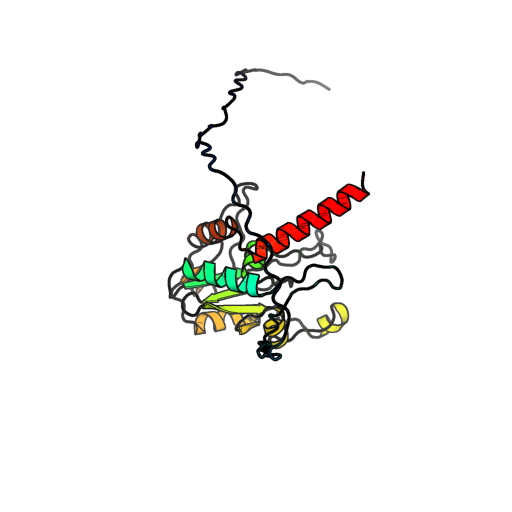5 ? -9.002 9.374 -24.455 1.00 94.69 105 ASP A CA 1
ATOM 842 C C . ASP A 1 105 ? -8.842 8.031 -25.195 1.00 94.69 105 ASP A C 1
ATOM 844 O O . ASP A 1 105 ? -9.812 7.504 -25.738 1.00 94.69 105 ASP A O 1
ATOM 848 N N . THR A 1 106 ? -7.630 7.464 -25.219 1.00 95.69 106 THR A N 1
ATOM 849 C CA . THR A 1 106 ? -7.343 6.172 -25.867 1.00 95.69 106 THR A CA 1
ATOM 850 C C . THR A 1 106 ? -7.441 4.992 -24.896 1.00 95.69 106 THR A C 1
ATOM 852 O O . THR A 1 106 ? -7.530 5.161 -23.681 1.00 95.69 106 THR A O 1
ATOM 855 N N . ASP A 1 107 ? -7.401 3.777 -25.437 1.00 91.75 107 ASP A N 1
ATOM 856 C CA . ASP A 1 107 ? -7.341 2.503 -24.711 1.00 91.75 107 ASP A CA 1
ATOM 857 C C . ASP A 1 107 ? -5.904 2.059 -24.368 1.00 91.75 107 ASP A C 1
ATOM 859 O O . ASP A 1 107 ? -5.693 0.974 -23.829 1.00 91.75 107 ASP A O 1
ATOM 863 N N . VAL A 1 108 ? -4.900 2.896 -24.648 1.00 92.75 108 VAL A N 1
ATOM 864 C CA . VAL A 1 108 ? -3.496 2.617 -24.325 1.00 92.75 108 VAL A CA 1
ATOM 865 C C . VAL A 1 108 ? -3.185 3.112 -22.918 1.00 92.75 108 VAL A C 1
ATOM 867 O O . VAL A 1 108 ? -3.384 4.285 -22.619 1.00 92.75 108 VAL A O 1
ATOM 870 N N . GLN A 1 109 ? -2.647 2.245 -22.064 1.00 93.62 109 GLN A N 1
ATOM 871 C CA . GLN A 1 109 ? -2.303 2.575 -20.678 1.00 93.62 109 GLN A CA 1
ATOM 872 C C . GLN A 1 109 ? -0.822 2.927 -20.509 1.00 93.62 109 GLN A C 1
ATOM 874 O O . GLN A 1 109 ? 0.055 2.340 -21.151 1.00 93.62 109 GLN A O 1
ATOM 879 N N . TYR A 1 110 ? -0.532 3.856 -19.593 1.00 95.69 110 TYR A 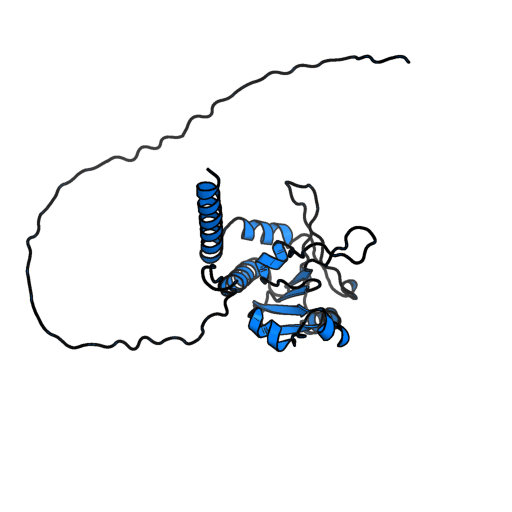N 1
ATOM 880 C CA . TYR A 1 110 ? 0.828 4.030 -19.083 1.00 95.69 110 TYR A CA 1
ATOM 881 C C . TYR A 1 110 ? 1.266 2.774 -18.323 1.00 95.69 110 TYR A C 1
ATOM 883 O O . TYR A 1 110 ? 0.453 2.110 -17.684 1.00 95.69 110 TYR A O 1
ATOM 891 N N . VAL A 1 111 ? 2.571 2.476 -18.327 1.00 95.81 111 VAL A N 1
ATOM 892 C CA . VAL A 1 111 ? 3.110 1.402 -17.480 1.00 95.81 111 VAL A CA 1
ATOM 893 C C . VAL A 1 111 ? 2.794 1.722 -16.023 1.00 95.81 111 VAL A C 1
ATOM 895 O O . VAL A 1 111 ? 3.254 2.736 -15.490 1.00 95.81 111 VAL A O 1
ATOM 898 N N . PHE A 1 112 ? 2.018 0.843 -15.394 1.00 97.00 112 PHE A N 1
ATOM 899 C CA . PHE A 1 112 ? 1.565 1.036 -14.030 1.00 97.00 112 PHE A CA 1
ATOM 900 C C . PHE A 1 112 ? 2.741 1.115 -13.051 1.00 97.00 112 PHE A C 1
ATOM 902 O O . PHE A 1 112 ? 3.671 0.302 -13.067 1.00 97.00 112 PHE A O 1
ATOM 909 N N . ARG A 1 113 ? 2.677 2.103 -12.159 1.00 96.75 113 ARG A N 1
ATOM 910 C CA . ARG A 1 113 ? 3.567 2.231 -11.011 1.00 96.75 113 ARG A CA 1
ATOM 911 C C . ARG A 1 113 ? 2.733 2.552 -9.785 1.00 96.75 113 ARG A C 1
ATOM 913 O O . ARG A 1 113 ? 2.001 3.535 -9.766 1.00 96.75 113 ARG A O 1
ATOM 920 N N . GLN A 1 114 ? 2.922 1.740 -8.757 1.00 97.75 114 GLN A N 1
ATOM 921 C CA . GLN A 1 114 ? 2.167 1.829 -7.521 1.00 97.75 114 GLN A CA 1
ATOM 922 C C . GLN A 1 114 ? 2.407 3.145 -6.758 1.00 97.75 114 GLN A C 1
ATOM 924 O O . GLN A 1 114 ? 3.492 3.738 -6.813 1.00 97.75 114 GLN A O 1
ATOM 929 N N . GLU A 1 115 ? 1.391 3.563 -5.999 1.00 97.38 115 GLU A N 1
ATOM 930 C CA . GLU A 1 115 ? 1.463 4.666 -5.041 1.00 97.38 115 GLU A CA 1
ATOM 931 C C . GLU A 1 115 ? 2.509 4.360 -3.945 1.00 97.38 115 GLU A C 1
ATOM 933 O O . GLU A 1 115 ? 2.692 3.219 -3.509 1.00 97.38 115 GLU A O 1
ATOM 938 N N . ALA A 1 116 ? 3.277 5.369 -3.534 1.00 97.44 116 ALA A N 1
ATOM 939 C CA . ALA A 1 116 ? 4.473 5.178 -2.724 1.00 97.44 116 ALA A CA 1
ATOM 940 C C . ALA A 1 116 ? 4.185 4.799 -1.261 1.00 97.44 116 ALA A C 1
ATOM 942 O O . ALA A 1 116 ? 4.943 4.006 -0.698 1.00 97.44 116 ALA A O 1
ATOM 943 N N . TYR A 1 117 ? 3.142 5.350 -0.630 1.00 98.12 117 TYR A N 1
ATOM 944 C CA . TYR A 1 117 ? 2.734 4.946 0.720 1.00 98.12 117 TYR A CA 1
ATOM 945 C C . TYR A 1 117 ? 2.134 3.535 0.710 1.00 98.12 117 TYR A C 1
ATOM 947 O O . TYR A 1 117 ? 2.513 2.715 1.543 1.00 98.12 117 TYR A O 1
ATOM 955 N N . PHE A 1 118 ? 1.301 3.208 -0.277 1.00 98.31 118 PHE A N 1
ATOM 956 C CA . PHE A 1 118 ? 0.740 1.873 -0.474 1.00 98.31 118 PHE A CA 1
ATOM 957 C C . PHE A 1 118 ? 1.841 0.822 -0.666 1.00 98.31 118 PHE A C 1
ATOM 959 O O . PHE A 1 118 ? 1.884 -0.185 0.046 1.00 98.31 118 PHE A O 1
ATOM 966 N N . THR A 1 119 ? 2.807 1.107 -1.548 1.00 97.88 119 THR A N 1
ATOM 967 C CA . THR A 1 119 ? 3.986 0.251 -1.762 1.00 97.88 119 THR A CA 1
ATOM 968 C C . THR A 1 119 ? 4.767 0.053 -0.467 1.00 97.88 119 THR A C 1
ATOM 970 O O . THR A 1 119 ? 5.162 -1.066 -0.163 1.00 97.88 119 THR A O 1
ATOM 973 N N . TRP A 1 120 ? 4.985 1.115 0.314 1.00 98.25 120 TRP A N 1
ATOM 974 C CA . TRP A 1 120 ? 5.748 1.048 1.564 1.00 98.25 120 TRP A CA 1
ATOM 975 C C . TRP A 1 120 ? 5.103 0.127 2.615 1.00 98.25 120 TRP A C 1
ATOM 977 O O . TRP A 1 120 ? 5.821 -0.531 3.371 1.00 98.25 120 TRP A O 1
ATOM 987 N N . VAL A 1 121 ? 3.768 0.055 2.635 1.00 97.62 121 VAL A N 1
ATOM 988 C CA . VAL A 1 121 ? 2.994 -0.751 3.593 1.00 97.62 121 VAL A CA 1
ATOM 989 C C . VAL A 1 121 ? 2.850 -2.216 3.164 1.00 97.62 121 VAL A C 1
ATOM 991 O O . VAL A 1 121 ? 2.930 -3.109 4.011 1.00 97.62 121 VAL A O 1
ATOM 994 N N . CYS A 1 122 ? 2.615 -2.490 1.877 1.00 96.06 122 CYS A N 1
ATOM 995 C CA . CYS A 1 122 ? 2.219 -3.836 1.436 1.00 96.06 122 CYS A CA 1
ATOM 996 C C . CYS A 1 122 ? 2.976 -4.394 0.223 1.00 96.06 122 CYS A C 1
ATOM 998 O O . CYS A 1 122 ? 2.895 -5.593 -0.020 1.00 96.06 122 CYS A O 1
ATOM 1000 N N . GLY A 1 123 ? 3.720 -3.577 -0.528 1.00 96.50 123 GLY A N 1
ATOM 1001 C CA . GLY A 1 123 ? 4.507 -4.047 -1.676 1.00 96.50 123 GLY A CA 1
ATOM 1002 C C . GLY A 1 123 ? 3.700 -4.549 -2.881 1.00 96.50 123 GLY A C 1
ATOM 1003 O O . GLY A 1 123 ? 4.287 -5.100 -3.811 1.00 96.50 123 GLY A O 1
ATOM 1004 N N . VAL A 1 124 ? 2.377 -4.360 -2.876 1.00 97.12 124 VAL A N 1
ATOM 1005 C CA . VAL A 1 124 ? 1.458 -4.823 -3.927 1.00 97.12 124 VAL A CA 1
ATOM 1006 C C . VAL A 1 124 ? 1.710 -4.105 -5.247 1.00 97.12 124 VAL A C 1
ATOM 1008 O O . VAL A 1 124 ? 1.859 -2.882 -5.284 1.00 97.12 124 VAL A O 1
ATOM 1011 N N . ARG A 1 125 ? 1.750 -4.863 -6.345 1.00 95.56 125 ARG A N 1
ATOM 1012 C CA . ARG A 1 125 ? 2.112 -4.356 -7.678 1.00 95.56 125 ARG A CA 1
ATOM 1013 C C . ARG A 1 125 ? 0.932 -4.223 -8.629 1.00 95.56 125 ARG A C 1
ATOM 1015 O O . ARG A 1 125 ? 1.084 -3.569 -9.653 1.00 95.56 125 ARG A O 1
ATOM 1022 N N . GLU A 1 126 ? -0.204 -4.825 -8.308 1.00 96.19 126 GLU A N 1
ATOM 1023 C CA . GLU A 1 126 ? -1.413 -4.747 -9.118 1.00 96.19 126 GLU A CA 1
ATOM 1024 C C . GLU A 1 126 ? -2.158 -3.419 -8.871 1.00 96.19 126 GLU A C 1
ATOM 1026 O O . GLU A 1 126 ? -2.148 -2.899 -7.743 1.00 96.19 126 GLU A O 1
ATOM 1031 N N . PRO A 1 127 ? -2.790 -2.855 -9.914 1.00 96.88 127 PRO A N 1
ATOM 1032 C CA . PRO A 1 127 ? -3.627 -1.667 -9.806 1.00 96.88 127 PRO A CA 1
ATOM 1033 C C . PRO A 1 127 ? -4.986 -1.981 -9.164 1.00 96.88 127 PRO A C 1
ATOM 1035 O O . PRO A 1 127 ? -5.437 -3.124 -9.129 1.00 96.88 127 PRO A O 1
ATOM 1038 N N . GLY A 1 128 ? -5.662 -0.942 -8.671 1.00 97.06 128 GLY A N 1
ATOM 1039 C CA . GLY A 1 128 ? -7.039 -1.023 -8.170 1.00 97.06 128 GLY A CA 1
ATOM 1040 C C . GLY A 1 128 ? -7.196 -1.753 -6.833 1.00 97.06 128 GLY A C 1
ATOM 1041 O O . GLY A 1 128 ? -8.315 -2.077 -6.442 1.00 97.06 128 GLY A O 1
ATOM 1042 N N . CYS A 1 129 ? -6.097 -2.028 -6.132 1.00 98.38 129 CYS A N 1
ATOM 1043 C CA . CYS A 1 129 ? -6.115 -2.690 -4.832 1.00 98.38 129 CYS A CA 1
ATOM 1044 C C . CYS A 1 129 ? -6.344 -1.699 -3.681 1.00 98.38 129 CYS A C 1
ATOM 1046 O O . CYS A 1 129 ? -5.970 -0.530 -3.761 1.00 98.38 129 CYS A O 1
ATOM 1048 N N . TYR A 1 130 ? -6.880 -2.194 -2.567 1.00 98.75 130 TYR A N 1
ATOM 1049 C CA . TYR A 1 130 ? -6.947 -1.474 -1.292 1.00 98.75 130 TYR A CA 1
ATOM 1050 C C . TYR A 1 130 ? -6.277 -2.294 -0.203 1.00 98.75 130 TYR A C 1
ATOM 1052 O O . TYR A 1 130 ? -6.132 -3.509 -0.308 1.00 98.75 130 TYR A O 1
ATOM 1060 N N . PHE A 1 131 ? -5.874 -1.630 0.867 1.00 98.69 131 PHE A N 1
ATOM 1061 C CA . PHE A 1 131 ? -5.191 -2.269 1.973 1.00 98.69 131 PHE A CA 1
ATOM 1062 C C . PHE A 1 131 ? -5.731 -1.736 3.292 1.00 98.69 131 PHE A C 1
ATOM 1064 O O . PHE A 1 131 ? -5.875 -0.522 3.446 1.00 98.69 131 PHE A O 1
ATOM 1071 N N . ALA A 1 132 ? -5.983 -2.634 4.242 1.00 98.69 132 ALA A N 1
ATOM 1072 C CA . ALA A 1 132 ? -6.313 -2.273 5.607 1.00 98.69 132 ALA A CA 1
ATOM 1073 C C . ALA A 1 132 ? -5.377 -2.927 6.632 1.00 98.69 132 ALA A C 1
ATOM 1075 O O . ALA A 1 132 ? -4.964 -4.077 6.482 1.00 98.69 132 ALA A O 1
ATOM 1076 N N . LEU A 1 133 ? -5.055 -2.186 7.690 1.00 98.75 133 LEU A N 1
ATOM 1077 C CA . LEU A 1 133 ? -4.294 -2.669 8.844 1.00 98.75 133 LEU A CA 1
ATOM 1078 C C . LEU A 1 133 ? -5.105 -2.420 10.108 1.00 98.75 133 LEU A C 1
ATOM 1080 O O . LEU A 1 133 ? -5.321 -1.266 10.482 1.00 98.75 133 LEU A O 1
ATOM 1084 N N . ASP A 1 134 ? -5.515 -3.495 10.771 1.00 98.50 134 ASP A N 1
ATOM 1085 C CA . ASP A 1 134 ? -6.106 -3.412 12.102 1.00 98.50 134 ASP A CA 1
ATOM 1086 C C . ASP A 1 134 ? -4.997 -3.182 13.127 1.00 98.50 134 ASP A C 1
ATOM 1088 O O . ASP A 1 134 ? -4.160 -4.053 13.366 1.00 98.50 134 ASP A O 1
ATOM 1092 N N . VAL A 1 135 ? -4.983 -1.992 13.729 1.00 98.00 135 VAL A N 1
ATOM 1093 C CA . VAL A 1 135 ? -3.948 -1.585 14.686 1.00 98.00 135 VAL A CA 1
ATOM 1094 C C . VAL A 1 135 ? -4.005 -2.427 15.961 1.00 98.00 135 VAL A C 1
ATOM 1096 O O . VAL A 1 135 ? -2.975 -2.665 16.585 1.00 98.00 135 VAL A O 1
ATOM 1099 N N . SER A 1 136 ? -5.191 -2.908 16.339 1.00 96.75 136 SER A N 1
ATOM 1100 C CA . SER A 1 136 ? -5.404 -3.653 17.585 1.00 96.75 136 SER A CA 1
ATOM 1101 C C . SER A 1 136 ? -4.795 -5.050 17.514 1.00 96.75 136 SER A C 1
ATOM 1103 O O . SER A 1 136 ? -4.216 -5.533 18.485 1.00 96.75 136 SER A O 1
ATOM 1105 N N . THR A 1 137 ? -4.941 -5.710 16.363 1.00 97.00 137 THR A N 1
ATOM 1106 C CA . THR A 1 137 ? -4.473 -7.088 16.156 1.00 97.00 137 THR A CA 1
ATOM 1107 C C . THR A 1 137 ? -3.174 -7.175 15.359 1.00 97.00 137 THR A C 1
ATOM 1109 O O . THR A 1 137 ? -2.537 -8.226 15.351 1.00 97.00 137 THR A O 1
ATOM 1112 N N . GLY A 1 138 ? -2.785 -6.099 14.672 1.00 96.56 138 GLY A N 1
ATOM 1113 C CA . GLY A 1 138 ? -1.687 -6.085 13.707 1.00 96.56 138 GLY A CA 1
ATOM 1114 C C . GLY A 1 138 ? -2.007 -6.803 12.391 1.00 96.56 138 GLY A C 1
ATOM 1115 O O . GLY A 1 138 ? -1.121 -6.919 11.543 1.00 96.56 138 GLY A O 1
ATOM 1116 N N . LYS A 1 139 ? -3.245 -7.288 12.204 1.00 98.06 139 LYS A N 1
ATOM 1117 C CA . LYS A 1 139 ? -3.637 -8.046 11.012 1.00 98.06 139 LYS A CA 1
ATOM 1118 C C . LYS A 1 139 ? -3.764 -7.155 9.784 1.00 98.06 139 LYS A C 1
ATOM 1120 O O . LYS A 1 139 ? -4.334 -6.064 9.828 1.00 98.06 139 LYS A O 1
ATOM 1125 N N . SER A 1 140 ? -3.268 -7.681 8.673 1.00 98.19 140 SER A N 1
ATOM 1126 C CA . SER A 1 140 ? -3.265 -7.062 7.356 1.00 98.19 140 SER A CA 1
ATOM 1127 C C . SER A 1 140 ? -4.318 -7.669 6.431 1.00 98.19 140 SER A C 1
ATOM 1129 O O . SER A 1 140 ? -4.410 -8.885 6.282 1.00 98.19 140 SER A O 1
ATOM 1131 N N . TYR A 1 141 ? -5.086 -6.804 5.778 1.00 98.69 141 TYR A N 1
ATOM 1132 C CA . TYR A 1 141 ? -6.167 -7.164 4.868 1.00 98.69 141 TYR A CA 1
ATOM 1133 C C . TYR A 1 141 ? -5.889 -6.529 3.507 1.00 98.69 141 TYR A C 1
ATOM 1135 O O . TYR A 1 141 ? -5.748 -5.311 3.405 1.00 98.69 141 TYR A O 1
ATOM 1143 N N . LEU A 1 142 ? -5.795 -7.342 2.461 1.00 98.69 142 LEU A N 1
ATOM 1144 C CA . LEU A 1 142 ? -5.649 -6.880 1.082 1.00 98.69 142 LEU A CA 1
ATOM 1145 C C . LEU A 1 142 ? -6.975 -7.057 0.346 1.00 98.69 142 LEU A C 1
ATOM 1147 O O . LEU A 1 142 ? -7.592 -8.116 0.412 1.00 98.69 142 LEU A O 1
ATOM 1151 N N . PHE A 1 143 ? -7.391 -6.036 -0.389 1.00 98.69 143 PHE A N 1
ATOM 1152 C CA . PHE A 1 143 ? -8.567 -6.087 -1.243 1.00 98.69 143 PHE A CA 1
ATOM 1153 C C . PHE A 1 143 ? -8.124 -5.972 -2.695 1.00 98.69 143 PHE A C 1
ATOM 1155 O O . PHE A 1 143 ? -7.499 -4.978 -3.067 1.00 98.69 143 PHE A O 1
ATOM 1162 N N . VAL A 1 144 ? -8.430 -6.984 -3.504 1.00 98.00 144 VAL A N 1
ATOM 1163 C CA . VAL A 1 144 ? -8.051 -7.048 -4.925 1.00 98.00 144 VAL A CA 1
ATOM 1164 C C . VAL A 1 144 ? -9.277 -6.885 -5.828 1.00 98.00 144 VAL A C 1
ATOM 1166 O O . VAL A 1 144 ? -10.382 -7.270 -5.437 1.00 98.00 144 VAL A O 1
ATOM 1169 N N . PRO A 1 145 ? -9.148 -6.295 -7.027 1.00 97.06 145 PRO A N 1
ATOM 1170 C CA . PRO A 1 145 ? -10.281 -6.166 -7.934 1.00 97.06 145 PRO A CA 1
ATOM 1171 C C . PRO A 1 145 ? -10.796 -7.548 -8.364 1.00 97.06 145 PRO A C 1
ATOM 1173 O O . PRO A 1 145 ? -10.019 -8.454 -8.670 1.00 97.06 145 PRO A O 1
ATOM 1176 N N . ARG A 1 146 ? -12.123 -7.716 -8.406 1.00 95.38 146 ARG A N 1
ATOM 1177 C CA . ARG A 1 146 ? -12.752 -8.911 -8.979 1.00 95.38 146 ARG A CA 1
ATOM 1178 C C . ARG A 1 146 ? -12.781 -8.764 -10.497 1.00 95.38 146 ARG A C 1
ATOM 1180 O O . ARG A 1 146 ? -13.546 -7.965 -11.030 1.00 95.38 146 ARG A O 1
ATOM 1187 N N . LEU A 1 147 ? -11.927 -9.516 -11.179 1.00 93.31 147 LEU A N 1
ATOM 1188 C CA . LEU A 1 147 ? -11.784 -9.446 -12.632 1.00 93.31 147 LEU A CA 1
ATOM 1189 C C . LEU A 1 147 ? -12.721 -10.452 -13.329 1.00 93.31 147 LEU A C 1
ATOM 1191 O O . LEU A 1 147 ? -12.930 -11.546 -12.798 1.00 93.31 147 LEU A O 1
ATOM 1195 N N . PRO A 1 148 ? -13.301 -10.100 -14.493 1.00 92.31 148 PRO A N 1
ATOM 1196 C CA . PRO A 1 148 ? -14.131 -11.015 -15.274 1.00 92.31 148 PRO A CA 1
ATOM 1197 C C . PRO A 1 148 ? -13.284 -12.122 -15.916 1.00 92.31 148 PRO A C 1
ATOM 1199 O O . PRO A 1 148 ? -12.107 -11.918 -16.198 1.00 92.31 148 PRO A O 1
ATOM 1202 N N . GLU A 1 149 ? -13.895 -13.271 -16.210 1.00 89.12 149 GLU A N 1
ATOM 1203 C CA . GLU A 1 149 ? -13.208 -14.438 -16.798 1.00 89.12 149 GLU A CA 1
ATOM 1204 C C . GLU A 1 149 ? -12.505 -14.107 -18.126 1.00 89.12 149 GLU A C 1
ATOM 1206 O O . GLU A 1 149 ? -11.387 -14.548 -18.374 1.00 89.12 149 GLU A O 1
ATOM 1211 N N . GLU A 1 150 ? -13.109 -13.240 -18.943 1.00 89.81 150 GLU A N 1
ATOM 1212 C CA . GLU A 1 150 ? -12.539 -12.774 -20.214 1.00 89.81 150 GLU A CA 1
ATOM 1213 C C . GLU A 1 150 ? -11.157 -12.124 -20.049 1.00 89.81 150 GLU A C 1
ATOM 1215 O O . GLU A 1 150 ? -10.341 -12.170 -20.968 1.00 89.81 150 GLU A O 1
ATOM 1220 N N . TYR A 1 151 ? -10.866 -11.553 -18.875 1.00 87.38 151 TYR A N 1
ATOM 1221 C CA . TYR A 1 151 ? -9.581 -10.926 -18.570 1.00 87.38 151 TYR A CA 1
ATOM 1222 C C . TYR A 1 151 ? -8.421 -11.927 -18.653 1.00 87.38 151 TYR A C 1
ATOM 1224 O O . TYR A 1 151 ? -7.322 -11.553 -19.064 1.00 87.38 151 TYR A O 1
ATOM 1232 N N . GLU A 1 152 ? -8.667 -13.206 -18.340 1.00 89.50 152 GLU A N 1
ATOM 1233 C CA . GLU A 1 152 ? -7.639 -14.250 -18.374 1.00 89.50 152 GLU A CA 1
ATOM 1234 C C . GLU A 1 152 ? -7.043 -14.440 -19.774 1.00 89.50 152 GLU A C 1
ATOM 1236 O O . GLU A 1 152 ? -5.840 -14.658 -19.931 1.00 89.50 152 GLU A O 1
ATOM 1241 N N . VAL A 1 153 ? -7.883 -14.299 -20.804 1.00 89.88 153 VAL A N 1
ATOM 1242 C CA . VAL A 1 153 ? -7.501 -14.480 -22.211 1.00 89.88 153 VAL A CA 1
ATOM 1243 C C . VAL A 1 153 ? -6.479 -13.432 -22.653 1.00 89.88 153 VAL A C 1
ATOM 1245 O O . VAL A 1 153 ? -5.590 -13.734 -23.449 1.00 89.88 153 VAL A O 1
ATOM 1248 N N . TRP A 1 154 ? -6.594 -12.207 -22.139 1.00 87.75 154 TRP A N 1
ATOM 1249 C CA . TRP A 1 154 ? -5.801 -11.061 -22.591 1.00 87.75 154 TRP A CA 1
ATOM 1250 C C . TRP A 1 154 ? -4.612 -10.761 -21.683 1.00 87.75 154 TRP A C 1
ATOM 1252 O O . TRP A 1 154 ? -3.532 -10.430 -22.166 1.00 87.75 154 TRP A O 1
ATOM 1262 N N . MET A 1 155 ? -4.811 -10.873 -20.371 1.00 85.62 155 MET A N 1
ATOM 1263 C CA . MET A 1 155 ? -3.882 -10.357 -19.362 1.00 85.62 155 MET A CA 1
ATOM 1264 C C . MET A 1 155 ? -3.139 -11.471 -18.617 1.00 85.62 155 MET A C 1
ATOM 1266 O O . MET A 1 155 ? -2.231 -11.199 -17.832 1.00 85.62 155 MET A O 1
ATOM 1270 N N . GLY A 1 156 ? -3.480 -12.729 -18.907 1.00 90.06 156 GLY A N 1
ATOM 1271 C CA . GLY A 1 156 ? -2.881 -13.909 -18.301 1.00 90.06 156 GLY A CA 1
ATOM 1272 C C . GLY A 1 156 ? -3.664 -14.421 -17.097 1.00 90.06 156 GLY A C 1
ATOM 1273 O O . GLY A 1 156 ? -4.763 -13.966 -16.800 1.00 90.06 156 GLY A O 1
ATOM 1274 N N . LYS A 1 157 ? -3.079 -15.407 -16.411 1.00 90.44 157 LYS A N 1
ATOM 1275 C CA . LYS A 1 157 ? -3.743 -16.177 -15.353 1.00 90.44 157 LYS A CA 1
ATOM 1276 C C . LYS A 1 157 ? -4.420 -15.276 -14.314 1.00 90.44 157 LYS A C 1
ATOM 1278 O O . LYS A 1 157 ? -3.761 -14.451 -13.681 1.00 90.44 157 LYS A O 1
ATOM 1283 N N . LEU A 1 158 ? -5.701 -15.534 -14.056 1.00 90.19 158 LEU A N 1
ATOM 1284 C CA . LEU A 1 158 ? -6.411 -14.919 -12.941 1.00 90.19 158 LEU A CA 1
ATOM 1285 C C . LEU A 1 158 ? -5.980 -15.562 -11.621 1.00 90.19 158 LEU A C 1
ATOM 1287 O O . LEU A 1 158 ? -6.138 -16.764 -11.396 1.00 90.19 158 LEU A O 1
ATOM 1291 N N . HIS A 1 159 ? -5.410 -14.745 -10.744 1.00 92.81 159 HIS A N 1
ATOM 1292 C CA . HIS A 1 159 ? -5.017 -15.162 -9.407 1.00 92.81 159 HIS A CA 1
ATOM 1293 C C . HIS A 1 159 ? -6.219 -15.187 -8.462 1.00 92.81 159 HIS A C 1
ATOM 1295 O O . HIS A 1 159 ? -7.022 -14.254 -8.423 1.00 92.81 159 HIS A O 1
ATOM 1301 N N . ALA A 1 160 ? -6.322 -16.250 -7.666 1.00 94.25 160 ALA A N 1
ATOM 1302 C CA . ALA A 1 160 ? -7.299 -16.322 -6.585 1.00 94.25 160 ALA A CA 1
ATOM 1303 C C . ALA A 1 160 ? -6.823 -15.511 -5.365 1.00 94.25 160 ALA A C 1
ATOM 1305 O O . ALA A 1 160 ? -5.626 -15.280 -5.190 1.00 94.25 160 ALA A O 1
ATOM 1306 N N . CYS A 1 161 ? -7.729 -15.153 -4.448 1.00 95.69 161 CYS A N 1
ATOM 1307 C CA . CYS A 1 161 ? -7.364 -14.464 -3.198 1.00 95.69 161 CYS A CA 1
ATOM 1308 C C . CYS A 1 161 ? -6.283 -15.216 -2.395 1.00 95.69 161 CYS A C 1
ATOM 1310 O O . CYS A 1 161 ? -5.389 -14.599 -1.815 1.00 95.69 161 CYS A O 1
ATOM 1312 N N . SER A 1 162 ? -6.306 -16.554 -2.411 1.00 95.38 162 SER A N 1
ATOM 1313 C CA . SER A 1 162 ? -5.271 -17.386 -1.784 1.00 95.38 162 SER A CA 1
ATOM 1314 C C . SER A 1 162 ? -3.890 -17.218 -2.419 1.00 95.38 162 SER A C 1
ATOM 1316 O O . SER A 1 162 ? -2.886 -17.306 -1.715 1.00 95.38 162 SER A O 1
ATOM 1318 N N . ASP A 1 163 ? -3.820 -16.964 -3.729 1.00 94.94 163 ASP A N 1
ATOM 1319 C CA . ASP A 1 163 ? -2.552 -16.715 -4.415 1.00 94.94 163 ASP A CA 1
ATOM 1320 C C . ASP A 1 163 ? -1.962 -15.389 -3.936 1.00 94.94 163 ASP A C 1
ATOM 1322 O O . ASP A 1 163 ? -0.812 -15.353 -3.508 1.00 94.94 163 ASP A O 1
ATOM 1326 N N . PHE A 1 164 ? -2.765 -14.321 -3.911 1.00 96.19 164 PHE A N 1
ATOM 1327 C CA . PHE A 1 164 ? -2.341 -13.010 -3.411 1.00 96.19 164 PHE A CA 1
ATOM 1328 C C . PHE A 1 164 ? -1.895 -13.052 -1.948 1.00 96.19 164 PHE A C 1
ATOM 1330 O O . PHE A 1 164 ? -0.895 -12.427 -1.595 1.00 96.19 164 PHE A O 1
ATOM 1337 N N . LYS A 1 165 ? -2.582 -13.841 -1.111 1.00 95.56 165 LYS A N 1
ATOM 1338 C CA . LYS A 1 165 ? -2.204 -14.061 0.292 1.00 95.56 165 LYS A CA 1
ATOM 1339 C C . LYS A 1 165 ? -0.774 -14.593 0.400 1.00 95.56 165 LYS A C 1
ATOM 1341 O O . LYS A 1 165 ? 0.023 -14.080 1.182 1.00 95.56 165 LYS A O 1
ATOM 1346 N N . ASN A 1 166 ? -0.433 -15.569 -0.441 1.00 93.06 166 ASN A N 1
ATOM 1347 C CA . ASN A 1 166 ? 0.899 -16.167 -0.489 1.00 93.06 166 ASN A CA 1
ATOM 1348 C C . ASN A 1 166 ? 1.940 -15.240 -1.139 1.00 93.06 166 ASN A C 1
ATOM 1350 O O . ASN A 1 166 ? 3.064 -15.154 -0.649 1.00 93.06 166 ASN A O 1
ATOM 1354 N N . ILE A 1 167 ? 1.572 -14.538 -2.218 1.00 94.06 167 ILE A N 1
ATOM 1355 C CA . ILE A 1 167 ? 2.457 -13.623 -2.957 1.00 94.06 167 ILE A CA 1
ATOM 1356 C C . ILE A 1 167 ? 2.869 -12.430 -2.097 1.00 94.06 167 ILE A C 1
ATOM 1358 O O . ILE A 1 167 ? 4.010 -11.996 -2.202 1.00 94.06 167 ILE A O 1
ATOM 1362 N N . TYR A 1 168 ? 1.962 -11.898 -1.273 1.00 95.75 168 TYR A N 1
ATOM 1363 C CA . TYR A 1 168 ? 2.197 -10.681 -0.489 1.00 95.75 168 TYR A CA 1
ATOM 1364 C C . TYR A 1 168 ? 2.413 -10.919 1.005 1.00 95.75 168 TYR A C 1
ATOM 1366 O O . TYR A 1 168 ? 2.716 -9.969 1.727 1.00 95.75 168 TYR A O 1
ATOM 1374 N N . ALA A 1 169 ? 2.301 -12.169 1.467 1.00 94.06 169 ALA A N 1
ATOM 1375 C CA . ALA A 1 169 ? 2.425 -12.536 2.878 1.00 94.06 169 ALA A CA 1
ATOM 1376 C C . ALA A 1 169 ? 1.574 -11.620 3.788 1.00 94.06 169 ALA A C 1
ATOM 1378 O O . ALA A 1 169 ? 2.054 -11.062 4.781 1.00 94.06 169 ALA A O 1
ATOM 1379 N N . VAL A 1 170 ? 0.317 -11.421 3.383 1.00 96.19 170 VAL A N 1
ATOM 1380 C CA . VAL A 1 170 ? -0.719 -10.706 4.146 1.00 96.19 170 VAL A CA 1
ATOM 1381 C C . VAL A 1 170 ? -1.614 -11.704 4.877 1.00 96.19 170 VAL A C 1
ATOM 1383 O O . VAL A 1 170 ? -1.645 -12.886 4.532 1.00 96.19 170 VAL A O 1
ATOM 1386 N N . ASP A 1 171 ? -2.336 -11.246 5.898 1.00 97.56 171 ASP A N 1
ATOM 1387 C CA . ASP A 1 171 ? -3.116 -12.142 6.754 1.00 97.56 171 ASP A CA 1
ATOM 1388 C C . ASP A 1 171 ? -4.423 -12.558 6.100 1.00 97.56 171 ASP A C 1
ATOM 1390 O O . ASP A 1 171 ? -4.755 -13.735 6.143 1.00 97.56 171 ASP A O 1
ATOM 1394 N N . GLU A 1 172 ? -5.150 -11.642 5.465 1.00 98.12 172 GLU A N 1
ATOM 1395 C CA . GLU A 1 172 ? -6.385 -11.962 4.750 1.00 98.12 172 GLU A CA 1
ATOM 1396 C C . GLU A 1 172 ? -6.485 -11.224 3.417 1.00 98.12 172 GLU A C 1
ATOM 1398 O O . GLU A 1 172 ? -5.957 -10.122 3.251 1.00 98.12 172 GLU A O 1
ATOM 1403 N N . VAL A 1 173 ? -7.173 -11.847 2.457 1.00 98.56 173 VAL A N 1
ATOM 1404 C CA . VAL A 1 173 ? -7.410 -11.273 1.130 1.00 98.56 173 VAL A CA 1
ATOM 1405 C C . VAL A 1 173 ? -8.874 -11.429 0.752 1.00 98.56 173 VAL A C 1
ATOM 1407 O O . VAL A 1 173 ? -9.406 -12.538 0.795 1.00 98.56 173 VAL A O 1
ATOM 1410 N N . TYR A 1 174 ? -9.485 -10.325 0.341 1.00 98.56 174 TYR A N 1
ATOM 1411 C CA . TYR A 1 174 ? -10.871 -10.236 -0.113 1.00 98.56 174 TYR A CA 1
ATOM 1412 C C . TYR A 1 174 ? -10.939 -9.480 -1.437 1.00 98.56 174 TYR A C 1
ATOM 1414 O O . TYR A 1 174 ? -9.932 -8.955 -1.920 1.00 98.56 174 TYR A O 1
ATOM 1422 N N . TYR A 1 175 ? -12.120 -9.404 -2.036 1.00 98.38 175 TYR A N 1
ATOM 1423 C CA . TYR A 1 175 ? -12.327 -8.550 -3.193 1.00 98.38 175 TYR A CA 1
ATOM 1424 C C . TYR A 1 175 ? -12.696 -7.120 -2.781 1.00 98.38 175 TYR A C 1
ATOM 1426 O O . TYR A 1 175 ? -13.223 -6.872 -1.698 1.00 98.38 175 TYR A O 1
ATOM 1434 N N . VAL A 1 176 ? -12.411 -6.151 -3.653 1.00 98.25 176 VAL A N 1
ATOM 1435 C CA . VAL A 1 176 ? -12.721 -4.728 -3.410 1.00 98.25 176 VAL A CA 1
ATOM 1436 C C . VAL A 1 176 ? -14.218 -4.484 -3.211 1.00 98.25 176 VAL A C 1
ATOM 1438 O O . VAL A 1 176 ? -14.588 -3.619 -2.425 1.00 98.25 176 VAL A O 1
ATOM 1441 N N . ASP A 1 177 ? -15.085 -5.261 -3.861 1.00 97.69 177 ASP A N 1
ATOM 1442 C CA . ASP A 1 177 ? -16.539 -5.164 -3.680 1.00 97.69 177 ASP A CA 1
ATOM 1443 C C . ASP A 1 177 ? -17.016 -5.607 -2.282 1.00 97.69 177 ASP A C 1
ATOM 1445 O O . ASP A 1 177 ? -18.100 -5.215 -1.857 1.00 97.69 177 ASP A O 1
ATOM 1449 N N . GLU A 1 178 ? -16.184 -6.331 -1.529 1.00 98.06 178 GLU A N 1
ATOM 1450 C CA . GLU A 1 178 ? -16.461 -6.813 -0.169 1.00 98.06 178 GLU A CA 1
ATOM 1451 C C . GLU A 1 178 ? -15.888 -5.890 0.925 1.00 98.06 178 GLU A C 1
ATOM 1453 O O . GLU A 1 178 ? -16.124 -6.118 2.115 1.00 98.06 178 GLU A O 1
ATOM 1458 N N . ILE A 1 179 ? -15.146 -4.833 0.557 1.00 98.44 179 ILE A N 1
ATOM 1459 C CA . ILE A 1 179 ? -14.385 -3.997 1.505 1.00 98.44 179 ILE A CA 1
ATOM 1460 C C . ILE A 1 179 ? -15.248 -3.439 2.640 1.00 98.44 179 ILE A C 1
ATOM 1462 O O . ILE A 1 179 ? -14.855 -3.484 3.806 1.00 98.44 179 ILE A O 1
ATOM 1466 N N . LYS A 1 180 ? -16.451 -2.961 2.315 1.00 98.38 180 LYS A N 1
ATOM 1467 C CA . LYS A 1 180 ? -17.388 -2.381 3.279 1.00 98.38 180 LYS A CA 1
ATOM 1468 C C . LYS A 1 180 ? -17.797 -3.398 4.341 1.00 98.38 180 LYS A C 1
ATOM 1470 O O . LYS A 1 180 ? -17.742 -3.099 5.532 1.00 98.38 180 LYS A O 1
ATOM 1475 N N . ASP A 1 181 ? -18.209 -4.587 3.914 1.00 98.38 181 ASP A N 1
ATOM 1476 C CA . ASP A 1 181 ? -18.739 -5.612 4.812 1.00 98.38 181 ASP A CA 1
ATOM 1477 C C . ASP A 1 181 ? -17.632 -6.200 5.688 1.00 98.38 181 ASP A C 1
ATOM 1479 O O . ASP A 1 181 ? -17.823 -6.385 6.894 1.00 98.38 181 ASP A O 1
ATOM 1483 N N . VAL A 1 182 ? -16.440 -6.390 5.116 1.00 98.44 182 VAL A N 1
ATOM 1484 C CA . VAL A 1 182 ? -15.255 -6.813 5.867 1.00 98.44 182 VAL A CA 1
ATOM 1485 C C . VAL A 1 182 ? -14.896 -5.770 6.923 1.00 98.44 182 VAL A C 1
ATOM 1487 O O . VAL A 1 182 ? -14.818 -6.116 8.100 1.00 98.44 182 VAL A O 1
ATOM 1490 N N . LEU A 1 183 ? -14.752 -4.491 6.561 1.00 98.31 183 LEU A N 1
ATOM 1491 C CA . LEU A 1 183 ? -14.419 -3.437 7.527 1.00 98.31 183 LEU A CA 1
ATOM 1492 C C . LEU A 1 183 ? -15.486 -3.292 8.621 1.00 98.31 183 LEU A C 1
ATOM 1494 O O . LEU A 1 183 ? -15.134 -3.116 9.784 1.00 98.31 183 LEU A O 1
ATOM 1498 N N . LYS A 1 184 ? -16.778 -3.436 8.296 1.00 97.94 184 LYS A N 1
ATOM 1499 C CA . LYS A 1 184 ? -17.849 -3.458 9.308 1.00 97.94 184 LYS A CA 1
ATOM 1500 C C . LYS A 1 184 ? -17.709 -4.614 10.292 1.00 97.94 184 LYS A C 1
ATOM 1502 O O . LYS A 1 184 ? -17.926 -4.417 11.485 1.00 97.94 184 LYS A O 1
ATOM 1507 N N . SER A 1 185 ? -17.344 -5.803 9.812 1.00 97.94 185 SER A N 1
ATOM 1508 C CA . SER A 1 185 ? -17.165 -6.986 10.663 1.00 97.94 185 SER A CA 1
ATOM 1509 C C . SER A 1 185 ? -16.028 -6.829 11.680 1.00 97.94 185 SER A C 1
ATOM 1511 O O . SER A 1 185 ? -16.078 -7.432 12.750 1.00 97.94 185 SER A O 1
ATOM 1513 N N . LEU A 1 186 ? -15.043 -5.973 11.379 1.00 97.50 186 LEU A N 1
ATOM 1514 C CA . LEU A 1 186 ? -13.940 -5.645 12.283 1.00 97.50 186 LEU A CA 1
ATOM 1515 C C . LEU A 1 186 ? -14.337 -4.641 13.378 1.00 97.50 186 LEU A C 1
ATOM 1517 O O . LEU A 1 186 ? -13.583 -4.469 14.330 1.00 97.50 186 LEU A O 1
ATOM 1521 N N . MET A 1 187 ? -15.512 -4.007 13.263 1.00 96.88 187 MET A N 1
ATOM 1522 C CA . MET A 1 187 ? -16.054 -3.026 14.215 1.00 96.88 187 MET A CA 1
ATOM 1523 C C . MET A 1 187 ? -15.041 -1.933 14.633 1.00 96.88 187 MET A C 1
ATOM 1525 O O . MET A 1 187 ? -14.794 -1.759 15.828 1.00 96.88 187 MET A O 1
ATOM 1529 N N . PRO A 1 188 ? -14.438 -1.195 13.678 1.00 97.25 188 PRO A N 1
ATOM 1530 C CA . PRO A 1 188 ? -13.490 -0.130 13.998 1.00 97.25 188 PRO A CA 1
ATOM 1531 C C . PRO A 1 188 ? -14.152 1.024 14.754 1.00 97.25 188 PRO A C 1
ATOM 1533 O O . PRO A 1 188 ? -15.275 1.420 14.441 1.00 97.25 188 PRO A O 1
ATOM 1536 N N . GLU A 1 189 ? -13.413 1.640 15.677 1.00 97.69 189 GLU A N 1
ATOM 1537 C CA . GLU A 1 189 ? -13.795 2.926 16.275 1.00 97.69 189 GLU A CA 1
ATOM 1538 C C . GLU A 1 189 ? -13.592 4.082 15.281 1.00 97.69 189 GLU A C 1
ATOM 1540 O O . GLU A 1 189 ? -14.402 5.012 15.208 1.00 97.69 189 GLU A O 1
ATOM 1545 N N . THR A 1 190 ? -12.505 4.018 14.503 1.00 98.38 190 THR A N 1
ATOM 1546 C CA . THR A 1 190 ? -12.142 5.016 13.488 1.00 98.38 190 THR A CA 1
ATOM 1547 C C . THR A 1 190 ? -11.378 4.365 12.336 1.00 98.38 190 THR A C 1
ATOM 1549 O O . THR A 1 190 ? -10.459 3.572 12.559 1.00 98.38 190 THR A O 1
ATOM 1552 N N . LEU A 1 191 ? -11.709 4.748 11.103 1.00 98.69 191 LEU A N 1
ATOM 1553 C CA . LEU A 1 191 ? -10.877 4.504 9.930 1.00 98.69 191 LEU A CA 1
ATOM 1554 C C . LEU A 1 191 ? -9.885 5.655 9.752 1.00 98.69 191 LEU A C 1
ATOM 1556 O O . LEU A 1 191 ? -10.281 6.816 9.694 1.00 98.69 191 LEU A O 1
ATOM 1560 N N . LEU A 1 192 ? -8.602 5.328 9.648 1.00 98.69 192 LEU A N 1
ATOM 1561 C CA . LEU A 1 192 ? -7.540 6.278 9.353 1.00 98.69 192 LEU A CA 1
ATOM 1562 C C . LEU A 1 192 ? -7.222 6.245 7.862 1.00 98.69 192 LEU A C 1
ATOM 1564 O O . LEU A 1 192 ? -6.708 5.240 7.364 1.00 98.69 192 LEU A O 1
ATOM 1568 N N . THR A 1 193 ? -7.486 7.341 7.162 1.00 98.50 193 THR A N 1
ATOM 1569 C CA . THR A 1 193 ? -7.202 7.484 5.730 1.00 98.50 193 THR A CA 1
ATOM 1570 C C . THR A 1 193 ? -6.027 8.433 5.503 1.00 98.50 193 THR A C 1
ATOM 1572 O O . THR A 1 193 ? -5.641 9.226 6.363 1.00 98.50 193 THR A O 1
ATOM 1575 N N . LEU A 1 194 ? -5.372 8.305 4.347 1.00 97.62 194 LEU A N 1
ATOM 1576 C CA . LEU A 1 194 ? -4.186 9.095 4.028 1.00 97.62 194 LEU A CA 1
ATOM 1577 C C . LEU A 1 194 ? -4.567 10.382 3.295 1.00 97.62 194 LEU A C 1
ATOM 1579 O O . LEU A 1 194 ? -4.850 10.341 2.103 1.00 97.62 194 LEU A O 1
ATOM 1583 N N . SER A 1 195 ? -4.473 11.526 3.968 1.00 96.81 195 SER A N 1
ATOM 1584 C CA . SER A 1 195 ? -4.564 12.838 3.327 1.00 96.81 195 SER A CA 1
ATOM 1585 C C . SER A 1 195 ? -3.4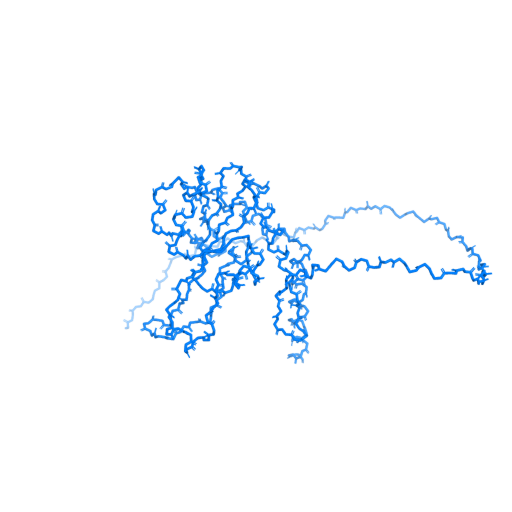75 13.761 3.862 1.00 96.81 195 SER A C 1
ATOM 1587 O O . SER A 1 195 ? -3.292 13.913 5.067 1.00 96.81 195 SER A O 1
ATOM 1589 N N . GLY A 1 196 ? -2.692 14.361 2.967 1.00 94.56 196 GLY A N 1
ATOM 1590 C CA . GLY A 1 196 ? -1.686 15.334 3.380 1.00 94.56 196 GLY A CA 1
ATOM 1591 C C . GLY A 1 196 ? -0.809 15.864 2.248 1.00 94.56 196 GLY A C 1
ATOM 1592 O O . GLY A 1 196 ? -0.647 15.196 1.221 1.00 94.56 196 GLY A O 1
ATOM 1593 N N . PRO A 1 197 ? -0.261 17.082 2.401 1.00 95.94 197 PRO A N 1
ATOM 1594 C CA . PRO A 1 197 ? 0.473 17.759 1.344 1.00 95.94 197 PRO A CA 1
ATOM 1595 C C . PRO A 1 197 ? 1.893 17.207 1.198 1.00 95.94 197 PRO A C 1
ATOM 1597 O O . PRO A 1 197 ? 2.662 17.121 2.156 1.00 95.94 197 PRO A O 1
ATOM 1600 N N . ASN A 1 198 ? 2.290 16.916 -0.034 1.00 96.56 198 ASN A N 1
ATOM 1601 C CA . ASN A 1 198 ? 3.682 16.718 -0.396 1.00 96.56 198 ASN A CA 1
ATOM 1602 C C . ASN A 1 198 ? 4.364 18.090 -0.535 1.00 96.56 198 ASN A C 1
ATOM 1604 O O . ASN A 1 198 ? 3.979 18.905 -1.372 1.00 96.56 198 ASN A O 1
ATOM 1608 N N . THR A 1 199 ? 5.394 18.343 0.270 1.00 96.44 199 THR A N 1
ATOM 1609 C CA . THR A 1 199 ? 6.051 19.658 0.358 1.00 96.44 199 THR A CA 1
ATOM 1610 C C . THR A 1 199 ? 6.834 20.061 -0.889 1.00 96.44 199 THR A C 1
ATOM 1612 O O . THR A 1 199 ? 7.062 21.25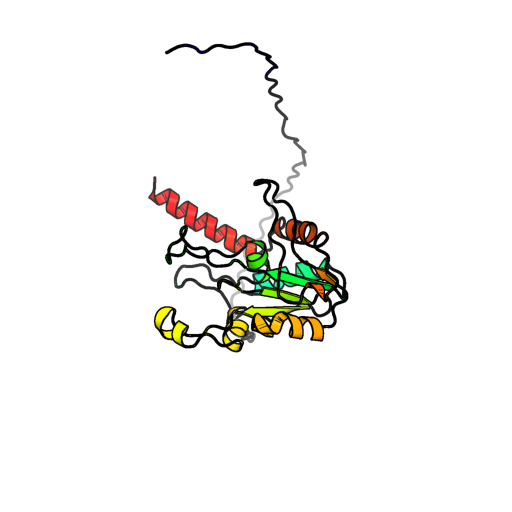0 -1.087 1.00 96.44 199 THR A O 1
ATOM 1615 N N . ASP A 1 200 ? 7.238 19.103 -1.727 1.00 97.00 200 ASP A N 1
ATOM 1616 C CA . ASP A 1 200 ? 8.021 19.377 -2.936 1.00 97.00 200 ASP A CA 1
ATOM 1617 C C . ASP A 1 200 ? 7.122 19.731 -4.128 1.00 97.00 200 ASP A C 1
ATOM 1619 O O . ASP A 1 200 ? 7.423 20.640 -4.899 1.00 97.00 200 ASP A O 1
ATOM 1623 N N . SER A 1 201 ? 6.008 19.011 -4.284 1.00 96.81 201 SER A N 1
ATOM 1624 C CA . SER A 1 201 ? 5.069 19.181 -5.404 1.00 96.81 201 SER A CA 1
ATOM 1625 C C . SER A 1 201 ? 3.883 20.094 -5.091 1.00 96.81 201 SER A C 1
ATOM 1627 O O . SER A 1 201 ? 3.244 20.596 -6.013 1.00 96.81 201 SER A O 1
ATOM 1629 N N . GLY A 1 202 ? 3.549 20.284 -3.812 1.00 95.75 202 GLY A N 1
ATOM 1630 C CA . GLY A 1 202 ? 2.325 20.956 -3.370 1.00 95.75 202 GLY A CA 1
ATOM 1631 C C . GLY A 1 202 ? 1.043 20.135 -3.565 1.00 95.75 202 GLY A C 1
ATOM 1632 O O . GLY A 1 202 ? -0.037 20.613 -3.226 1.00 95.75 202 GLY A O 1
ATOM 1633 N N . LEU A 1 203 ? 1.135 18.912 -4.099 1.00 95.69 203 LEU A N 1
ATOM 1634 C CA . LEU A 1 203 ? -0.009 18.019 -4.285 1.00 95.69 203 LEU A CA 1
ATOM 1635 C C . LEU A 1 203 ? -0.378 17.325 -2.973 1.00 95.69 203 LEU A C 1
ATOM 1637 O O . LEU A 1 203 ? 0.489 17.036 -2.151 1.00 95.69 203 LEU A O 1
ATOM 1641 N N . THR A 1 204 ? -1.661 17.024 -2.790 1.00 95.25 204 THR A N 1
ATOM 1642 C CA . THR A 1 204 ? -2.154 16.283 -1.619 1.00 95.25 204 THR A CA 1
ATOM 1643 C C . THR A 1 204 ? -2.279 14.801 -1.961 1.00 95.25 204 THR A C 1
ATOM 1645 O O . THR A 1 204 ? -2.738 14.462 -3.052 1.00 95.25 204 THR A O 1
ATOM 1648 N N . ALA A 1 205 ? -1.850 13.923 -1.051 1.00 93.06 205 ALA A N 1
ATOM 1649 C CA . ALA A 1 205 ? -2.056 12.483 -1.179 1.00 93.06 205 ALA A CA 1
ATOM 1650 C C . ALA A 1 205 ? -3.554 12.170 -1.319 1.00 93.06 205 ALA A C 1
ATOM 1652 O O . ALA A 1 205 ? -4.377 12.750 -0.611 1.00 93.06 205 ALA A O 1
ATOM 1653 N N . ARG A 1 206 ? -3.903 11.281 -2.255 1.00 92.56 206 ARG A N 1
ATOM 1654 C CA . ARG A 1 206 ? -5.296 10.904 -2.510 1.00 92.56 206 ARG A CA 1
ATOM 1655 C C . ARG A 1 206 ? -5.815 10.076 -1.338 1.00 92.56 206 ARG A C 1
ATOM 1657 O O . ARG A 1 206 ? -5.292 8.997 -1.068 1.00 92.56 206 ARG A O 1
ATOM 1664 N N . GLU A 1 207 ? -6.854 10.586 -0.690 1.00 97.19 207 GLU A N 1
ATOM 1665 C CA . GLU A 1 207 ? -7.572 9.869 0.357 1.00 97.19 207 GLU A CA 1
ATOM 1666 C C . GLU A 1 207 ? -8.254 8.617 -0.211 1.00 97.19 207 GLU A C 1
ATOM 1668 O O . GLU A 1 207 ? -8.737 8.627 -1.347 1.00 97.19 207 GLU A O 1
ATOM 1673 N N . ALA A 1 208 ? -8.281 7.537 0.573 1.00 97.44 208 ALA A N 1
ATOM 1674 C CA . ALA A 1 208 ? -8.954 6.308 0.183 1.00 97.44 208 ALA A CA 1
ATOM 1675 C C . ALA A 1 208 ? -10.471 6.519 0.147 1.00 97.44 208 ALA A C 1
ATOM 1677 O O . ALA A 1 208 ? -11.064 6.958 1.129 1.00 97.44 208 ALA A O 1
ATOM 1678 N N . ILE A 1 209 ? -11.100 6.171 -0.975 1.00 96.56 209 ILE A N 1
ATOM 1679 C CA . ILE A 1 209 ? -12.550 6.288 -1.159 1.00 96.56 209 ILE A CA 1
ATOM 1680 C C . ILE A 1 209 ? -13.091 4.942 -1.630 1.00 96.56 209 ILE A C 1
ATOM 1682 O O . ILE A 1 209 ? -12.545 4.346 -2.556 1.00 96.56 209 ILE A O 1
ATOM 1686 N N . PHE A 1 210 ? -14.178 4.473 -1.020 1.00 97.12 210 PHE A N 1
ATOM 1687 C CA . PHE A 1 210 ? -14.919 3.286 -1.448 1.00 97.12 210 PHE A CA 1
ATOM 1688 C C . PHE A 1 210 ? -16.410 3.438 -1.121 1.00 97.12 210 PHE A C 1
ATOM 1690 O O . PHE A 1 210 ? -16.805 4.284 -0.318 1.00 97.12 210 PHE A O 1
ATOM 1697 N N . ASN A 1 211 ? -17.255 2.631 -1.760 1.00 96.75 211 ASN A N 1
ATOM 1698 C CA . ASN A 1 211 ? -18.701 2.694 -1.554 1.00 96.75 211 ASN A CA 1
ATOM 1699 C C . ASN A 1 211 ? -19.076 2.304 -0.109 1.00 96.75 211 ASN A C 1
ATOM 1701 O O . ASN A 1 211 ? -18.758 1.203 0.340 1.00 96.75 211 ASN A O 1
ATOM 1705 N N . GLY A 1 212 ? -19.774 3.194 0.603 1.00 96.00 212 GLY A N 1
ATOM 1706 C CA . GLY A 1 212 ? -20.197 3.001 1.991 1.00 96.00 212 GLY A CA 1
ATOM 1707 C C . GLY A 1 212 ? -19.174 3.428 3.044 1.00 96.00 212 GLY A C 1
ATOM 1708 O O . GLY A 1 212 ? -19.365 3.101 4.214 1.00 96.00 212 GLY A O 1
ATOM 1709 N N . ILE A 1 213 ? -18.098 4.128 2.661 1.00 97.00 213 ILE A N 1
ATOM 1710 C CA . ILE A 1 213 ? -17.128 4.702 3.611 1.00 97.00 213 ILE A CA 1
ATOM 1711 C C . ILE A 1 213 ? -17.765 5.752 4.540 1.00 97.00 213 ILE A C 1
ATOM 1713 O O . ILE A 1 213 ? -17.338 5.917 5.677 1.00 97.00 213 ILE A O 1
ATOM 1717 N N . ASP A 1 214 ? -18.824 6.417 4.081 1.00 96.50 214 ASP A N 1
ATOM 1718 C CA . ASP A 1 214 ? -19.610 7.414 4.813 1.00 96.50 214 ASP A CA 1
ATOM 1719 C C . ASP A 1 214 ? -20.356 6.843 6.030 1.00 96.50 214 ASP A C 1
ATOM 1721 O O . ASP A 1 214 ? -20.757 7.588 6.922 1.00 96.50 214 ASP A O 1
ATOM 1725 N N . GLU A 1 215 ? -20.503 5.518 6.106 1.00 97.25 215 GLU A N 1
ATOM 1726 C CA . GLU A 1 215 ? -21.090 4.825 7.256 1.00 97.25 215 GLU A CA 1
ATOM 1727 C C . GLU A 1 215 ? -20.090 4.618 8.408 1.00 97.25 215 GLU A C 1
ATOM 1729 O O . GLU A 1 215 ? -20.460 4.096 9.462 1.00 97.25 215 GLU A O 1
ATOM 1734 N N . PHE A 1 216 ? -18.828 5.012 8.218 1.00 98.19 216 PHE A N 1
ATOM 1735 C CA . PHE A 1 216 ? -17.762 4.889 9.204 1.00 98.19 216 PHE A CA 1
ATOM 1736 C C . PHE A 1 216 ? -17.360 6.253 9.768 1.00 98.19 216 PHE A C 1
ATOM 1738 O O . PHE A 1 216 ? -17.485 7.294 9.128 1.00 98.19 216 PHE A O 1
ATOM 1745 N N . ASN A 1 217 ? -16.801 6.237 10.976 1.00 98.12 217 ASN A N 1
ATOM 1746 C CA . ASN A 1 217 ? -16.072 7.379 11.509 1.00 98.12 217 ASN A CA 1
ATOM 1747 C C . ASN A 1 217 ? -14.683 7.438 10.854 1.00 98.12 217 ASN A C 1
ATOM 1749 O O . ASN A 1 217 ? -13.891 6.516 11.047 1.00 98.12 217 ASN A O 1
ATOM 1753 N N . VAL A 1 218 ? -14.391 8.491 10.088 1.00 98.25 218 VAL A N 1
ATOM 1754 C CA . VAL A 1 218 ? -13.143 8.631 9.319 1.00 98.25 218 VAL A CA 1
ATOM 1755 C C . VAL A 1 218 ? -12.316 9.805 9.842 1.00 98.25 218 VAL A C 1
ATOM 1757 O O . VAL A 1 218 ? -12.837 10.902 10.029 1.00 98.25 218 VAL A O 1
ATOM 1760 N N . ASP A 1 219 ? -11.020 9.574 10.045 1.00 98.12 219 ASP A N 1
ATOM 1761 C CA . ASP A 1 219 ? -10.009 10.593 10.338 1.00 98.12 219 ASP A CA 1
ATOM 1762 C C . ASP A 1 219 ? -8.925 10.544 9.254 1.00 98.12 219 ASP A C 1
ATOM 1764 O O . ASP A 1 219 ? -8.220 9.544 9.094 1.00 98.12 219 ASP A O 1
ATOM 1768 N N . ASN A 1 220 ? -8.799 11.643 8.513 1.00 97.12 220 ASN A N 1
ATOM 1769 C CA . ASN A 1 220 ? -7.860 11.785 7.406 1.00 97.12 220 ASN A CA 1
ATOM 1770 C C . ASN A 1 220 ? -6.653 12.680 7.734 1.00 97.12 220 ASN A C 1
ATOM 1772 O O . ASN A 1 220 ? -5.778 12.858 6.887 1.00 97.12 220 ASN A O 1
ATOM 1776 N N . GLU A 1 221 ? -6.565 13.219 8.954 1.00 95.62 221 GLU A N 1
ATOM 1777 C CA . GLU A 1 221 ? -5.513 14.156 9.360 1.00 95.62 221 GLU A CA 1
ATOM 1778 C C . GLU A 1 221 ? -4.380 13.450 10.117 1.00 95.62 221 GLU A C 1
ATOM 1780 O O . GLU A 1 221 ? -3.199 13.766 9.935 1.00 95.62 221 GLU A O 1
ATOM 1785 N N . SER A 1 222 ? -4.715 12.466 10.957 1.00 97.06 222 SER A N 1
ATOM 1786 C CA . SER A 1 222 ? -3.751 11.853 11.882 1.00 97.06 222 SER A CA 1
ATOM 1787 C C . SER A 1 222 ? -2.714 10.956 11.200 1.00 97.06 222 SER A C 1
ATOM 1789 O O . SER A 1 222 ? -1.572 10.865 11.662 1.00 97.06 222 SER A O 1
ATOM 1791 N N . LEU A 1 223 ? -3.082 10.261 10.117 1.00 98.06 223 LEU A N 1
ATOM 1792 C CA . LEU A 1 223 ? -2.239 9.213 9.530 1.00 98.06 223 LEU A CA 1
ATOM 1793 C C . LEU A 1 223 ? -1.004 9.771 8.819 1.00 98.06 223 LEU A C 1
ATOM 1795 O O . LEU A 1 223 ? 0.101 9.251 8.999 1.00 98.06 223 LEU A O 1
ATOM 1799 N N . PHE A 1 224 ? -1.184 10.815 8.007 1.00 98.00 224 PHE A N 1
ATOM 1800 C CA . PHE A 1 224 ? -0.140 11.361 7.140 1.00 98.00 224 PHE A CA 1
ATOM 1801 C C . PHE A 1 224 ? 1.159 11.741 7.872 1.00 98.00 224 PHE A C 1
ATOM 1803 O O . PHE A 1 224 ? 2.213 11.248 7.458 1.00 98.00 224 PHE A O 1
ATOM 1810 N N . PRO A 1 225 ? 1.151 12.553 8.952 1.00 97.69 225 PRO A N 1
ATOM 1811 C CA . PRO A 1 225 ? 2.390 12.923 9.635 1.00 97.69 225 PRO A CA 1
ATOM 1812 C C . PRO A 1 225 ? 3.116 11.707 10.228 1.00 97.69 225 PRO A C 1
ATOM 1814 O O . PRO A 1 225 ? 4.345 11.655 10.210 1.00 97.69 225 PRO A O 1
ATOM 1817 N N . ILE A 1 226 ? 2.375 10.699 10.699 1.00 98.19 226 ILE A N 1
ATOM 1818 C CA . ILE A 1 226 ? 2.940 9.491 11.310 1.00 98.19 226 ILE A CA 1
ATOM 1819 C C . ILE A 1 226 ? 3.632 8.626 10.254 1.00 98.19 226 ILE A C 1
ATOM 1821 O O . ILE A 1 226 ? 4.802 8.268 10.406 1.00 98.19 226 ILE A O 1
ATOM 1825 N N . ILE A 1 227 ? 2.928 8.295 9.170 1.00 97.88 227 ILE A N 1
ATOM 1826 C CA . ILE A 1 227 ? 3.479 7.434 8.118 1.00 97.88 227 ILE A CA 1
ATOM 1827 C C . ILE A 1 227 ? 4.595 8.140 7.334 1.00 97.88 227 ILE A C 1
ATOM 1829 O O . ILE A 1 227 ? 5.569 7.498 6.939 1.00 97.88 227 ILE A O 1
ATOM 1833 N N . ALA A 1 228 ? 4.510 9.462 7.152 1.00 97.44 228 ALA A N 1
ATOM 1834 C CA . ALA A 1 228 ? 5.583 10.248 6.552 1.00 97.44 228 ALA A CA 1
ATOM 1835 C C . ALA A 1 228 ? 6.866 10.184 7.396 1.00 97.44 228 ALA A C 1
ATOM 1837 O O . ALA A 1 228 ? 7.926 9.884 6.847 1.00 97.44 228 ALA A O 1
ATOM 1838 N N . GLU A 1 229 ? 6.771 10.367 8.717 1.00 98.00 229 GLU A N 1
ATOM 1839 C CA . GLU A 1 229 ? 7.921 10.285 9.628 1.00 98.00 229 GLU A CA 1
ATOM 1840 C C . GLU A 1 229 ? 8.558 8.886 9.620 1.00 98.00 229 GLU A C 1
ATOM 1842 O O . GLU A 1 229 ? 9.781 8.740 9.550 1.00 98.00 229 GLU A O 1
ATOM 1847 N N . LEU A 1 230 ? 7.743 7.826 9.594 1.00 98.25 230 LEU A N 1
ATOM 1848 C CA . LEU A 1 230 ? 8.250 6.453 9.503 1.00 98.25 230 LEU A CA 1
ATOM 1849 C C . LEU A 1 230 ? 9.046 6.197 8.215 1.00 98.25 230 LEU A C 1
ATOM 1851 O O . LEU A 1 230 ? 10.033 5.462 8.254 1.00 98.25 230 LEU A O 1
ATOM 1855 N N . ARG A 1 231 ? 8.680 6.841 7.101 1.00 97.94 231 ARG A N 1
ATOM 1856 C CA . ARG A 1 231 ? 9.408 6.756 5.822 1.00 97.94 231 ARG A CA 1
ATOM 1857 C C . ARG A 1 231 ? 10.713 7.561 5.809 1.00 97.94 231 ARG A C 1
ATOM 1859 O O . ARG A 1 231 ? 11.578 7.324 4.955 1.00 97.94 231 ARG A O 1
ATOM 1866 N N . VAL A 1 232 ? 10.911 8.499 6.738 1.00 98.12 232 VAL A N 1
ATOM 1867 C CA . VAL A 1 232 ? 12.183 9.233 6.877 1.00 98.12 232 VAL A CA 1
ATOM 1868 C C . VAL A 1 232 ? 13.293 8.293 7.346 1.00 98.12 232 VAL A C 1
ATOM 1870 O O . VAL A 1 232 ? 14.399 8.337 6.796 1.00 98.12 232 VAL A O 1
ATOM 1873 N N . ILE A 1 233 ? 12.995 7.388 8.280 1.00 97.62 233 ILE A N 1
ATOM 1874 C CA . ILE A 1 233 ? 13.968 6.460 8.869 1.00 97.62 233 ILE A CA 1
ATOM 1875 C C . ILE A 1 233 ? 13.835 5.069 8.243 1.00 97.62 233 ILE A C 1
ATOM 1877 O O . ILE A 1 233 ? 12.794 4.424 8.350 1.00 97.62 233 ILE A O 1
ATOM 1881 N N . LYS A 1 234 ? 14.907 4.601 7.597 1.00 98.19 234 LYS A N 1
ATOM 1882 C CA . LYS A 1 234 ? 14.912 3.360 6.809 1.00 98.19 234 LYS A CA 1
ATOM 1883 C C . LYS A 1 234 ? 15.297 2.173 7.686 1.00 98.19 234 LYS A C 1
ATOM 1885 O O . LYS A 1 234 ? 16.238 2.262 8.475 1.00 98.19 234 LYS A O 1
ATOM 1890 N N . THR A 1 235 ? 14.610 1.056 7.505 1.00 98.38 235 THR A N 1
ATOM 1891 C CA . THR A 1 235 ? 14.985 -0.243 8.071 1.00 98.38 235 THR A CA 1
ATOM 1892 C C . THR A 1 235 ? 16.245 -0.799 7.396 1.00 98.38 235 THR A C 1
ATOM 1894 O O . THR A 1 235 ? 16.600 -0.383 6.287 1.00 98.38 235 THR A O 1
ATOM 1897 N N . PRO A 1 236 ? 16.936 -1.773 8.017 1.00 98.12 236 PRO A N 1
ATOM 1898 C CA . PRO A 1 236 ? 18.049 -2.468 7.372 1.00 98.12 236 PRO A CA 1
ATOM 1899 C C . PRO A 1 236 ? 17.685 -3.102 6.018 1.00 98.12 236 PRO A C 1
ATOM 1901 O O . PRO A 1 236 ? 18.502 -3.056 5.097 1.00 98.12 236 PRO A O 1
ATOM 1904 N N . GLU A 1 237 ? 16.470 -3.643 5.878 1.00 97.44 237 GLU A N 1
ATOM 1905 C CA . GLU A 1 237 ? 15.981 -4.254 4.633 1.00 97.44 237 GLU A CA 1
ATOM 1906 C C . GLU A 1 237 ? 15.747 -3.193 3.542 1.00 97.44 237 GLU A C 1
ATOM 1908 O O . GLU A 1 237 ? 16.221 -3.355 2.418 1.00 97.44 237 GLU A O 1
ATOM 1913 N N . GLU A 1 238 ? 15.145 -2.045 3.874 1.00 98.19 238 GLU A N 1
ATOM 1914 C CA . GLU A 1 238 ? 15.021 -0.909 2.944 1.00 98.19 238 GLU A CA 1
ATOM 1915 C C . GLU A 1 238 ? 16.395 -0.371 2.511 1.00 98.19 238 GLU A C 1
ATOM 1917 O O . GLU A 1 238 ? 16.625 -0.098 1.331 1.00 98.19 238 GLU A O 1
ATOM 1922 N N . ILE A 1 239 ? 17.349 -0.265 3.445 1.00 98.44 239 ILE A N 1
ATOM 1923 C CA . ILE A 1 239 ? 18.727 0.153 3.145 1.00 98.44 239 ILE A CA 1
ATOM 1924 C C . ILE A 1 239 ? 19.403 -0.837 2.188 1.00 98.44 239 ILE A C 1
ATOM 1926 O O . ILE A 1 239 ? 20.163 -0.413 1.315 1.00 98.44 239 ILE A O 1
ATOM 1930 N N . ALA A 1 240 ? 19.149 -2.142 2.322 1.00 97.88 240 ALA A N 1
ATOM 1931 C CA . ALA A 1 240 ? 19.687 -3.147 1.408 1.00 97.88 240 ALA A CA 1
ATOM 1932 C C . ALA A 1 240 ? 19.180 -2.933 -0.029 1.00 97.88 240 ALA A C 1
ATOM 1934 O O . ALA A 1 240 ? 19.990 -2.918 -0.961 1.00 97.88 240 ALA A O 1
ATOM 1935 N N . VAL A 1 241 ? 17.881 -2.658 -0.197 1.00 97.94 241 VAL A N 1
ATOM 1936 C CA . VAL A 1 241 ? 17.294 -2.300 -1.500 1.00 97.94 241 VAL A CA 1
ATOM 1937 C C . VAL A 1 241 ? 17.940 -1.031 -2.057 1.00 97.94 241 VAL A C 1
ATOM 1939 O O . VAL A 1 241 ? 18.395 -1.017 -3.202 1.00 97.94 241 VAL A O 1
ATOM 1942 N N . MET A 1 242 ? 18.073 0.019 -1.242 1.00 98.38 242 MET A N 1
ATOM 1943 C CA . MET A 1 242 ? 18.709 1.271 -1.668 1.00 98.38 242 MET A CA 1
ATOM 1944 C C . MET A 1 242 ? 20.168 1.070 -2.105 1.00 98.38 242 MET A C 1
ATOM 1946 O O . MET A 1 242 ? 20.585 1.609 -3.129 1.00 98.38 242 MET A O 1
ATOM 1950 N N . ARG A 1 243 ? 20.947 0.261 -1.374 1.00 98.44 243 ARG A N 1
ATOM 1951 C CA . ARG A 1 243 ? 22.335 -0.076 -1.739 1.00 98.44 243 ARG A CA 1
ATOM 1952 C C . ARG A 1 243 ? 22.412 -0.800 -3.077 1.00 98.44 243 ARG A C 1
ATOM 1954 O O . ARG A 1 243 ? 23.292 -0.486 -3.878 1.00 98.44 243 ARG A O 1
ATOM 1961 N N . TYR A 1 244 ? 21.506 -1.743 -3.323 1.00 97.81 244 TYR A N 1
ATOM 1962 C CA . TYR A 1 244 ? 21.436 -2.450 -4.598 1.00 97.81 244 TYR A CA 1
ATOM 1963 C C . TYR A 1 244 ? 21.132 -1.494 -5.757 1.00 97.81 244 TYR A C 1
ATOM 1965 O O . TYR A 1 244 ? 21.852 -1.510 -6.755 1.00 97.81 244 TYR A O 1
ATOM 1973 N N . VAL A 1 245 ? 20.154 -0.597 -5.594 1.00 97.56 245 VAL A N 1
ATOM 1974 C CA . VAL A 1 245 ? 19.842 0.432 -6.600 1.00 97.56 245 VAL A CA 1
ATOM 1975 C C . VAL A 1 245 ? 21.063 1.312 -6.876 1.00 97.56 245 VAL A C 1
ATOM 1977 O O . VAL A 1 245 ? 21.454 1.467 -8.030 1.00 97.56 245 VAL A O 1
ATOM 1980 N N . CYS A 1 246 ? 21.730 1.830 -5.838 1.00 98.31 246 CYS A N 1
ATOM 1981 C CA . CYS A 1 246 ? 22.944 2.633 -6.008 1.00 98.31 246 CYS A CA 1
ATOM 1982 C C . CYS A 1 246 ? 24.054 1.871 -6.741 1.00 98.31 246 CYS A C 1
ATOM 1984 O O . CYS A 1 246 ? 24.733 2.457 -7.586 1.00 98.31 246 CYS A O 1
ATOM 1986 N N . LYS A 1 247 ? 24.239 0.578 -6.443 1.00 97.69 247 LYS A N 1
ATOM 1987 C CA . LYS A 1 247 ? 25.219 -0.275 -7.124 1.00 97.69 247 LYS A CA 1
ATOM 1988 C C . LYS A 1 247 ? 24.908 -0.385 -8.616 1.00 97.69 247 LYS A C 1
ATOM 1990 O O . LYS A 1 247 ? 25.779 -0.073 -9.419 1.00 97.69 247 LYS A O 1
ATOM 1995 N N . VAL A 1 248 ? 23.688 -0.787 -8.979 1.00 97.12 248 VAL A N 1
ATOM 1996 C CA . VAL A 1 248 ? 23.290 -0.977 -10.386 1.00 97.12 248 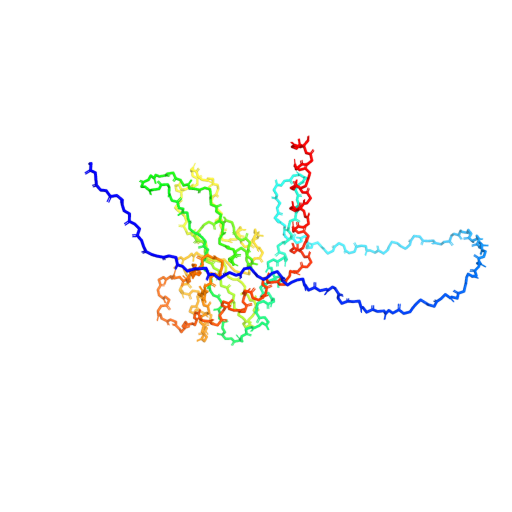VAL A CA 1
ATOM 1997 C C . VAL A 1 248 ? 23.399 0.333 -11.166 1.00 97.12 248 VAL A C 1
ATOM 1999 O O . VAL A 1 248 ? 24.000 0.351 -12.237 1.00 97.12 248 VAL A O 1
ATOM 2002 N N . SER A 1 249 ? 22.915 1.446 -10.608 1.00 97.56 249 SER A N 1
ATOM 2003 C CA . SER A 1 249 ? 23.031 2.762 -11.248 1.00 97.56 249 SER A CA 1
ATOM 2004 C C . SER A 1 249 ? 24.486 3.209 -11.417 1.00 97.56 249 SER A C 1
ATOM 2006 O O . SER A 1 249 ? 24.843 3.776 -12.447 1.00 97.56 249 SER A O 1
ATOM 2008 N N . SER A 1 250 ? 25.348 2.929 -10.435 1.00 97.94 250 SER A N 1
ATOM 2009 C CA . SER A 1 250 ? 26.779 3.241 -10.536 1.00 97.94 250 SER A CA 1
ATOM 2010 C C . SER A 1 250 ? 27.474 2.381 -11.587 1.00 97.94 250 SER A C 1
ATOM 2012 O O . SER A 1 250 ? 28.313 2.883 -12.329 1.00 97.94 250 SER A O 1
ATOM 2014 N N . ASP A 1 251 ? 27.137 1.093 -11.663 1.00 96.88 251 ASP A N 1
ATOM 2015 C CA . ASP A 1 251 ? 27.680 0.181 -12.668 1.00 96.88 251 ASP A CA 1
ATOM 2016 C C . ASP A 1 251 ? 27.237 0.602 -14.081 1.00 96.88 251 ASP A C 1
ATOM 2018 O O . ASP A 1 251 ? 28.066 0.630 -14.986 1.00 96.88 251 ASP A O 1
ATOM 2022 N N . ALA A 1 252 ? 25.985 1.041 -14.254 1.00 97.31 252 ALA A N 1
ATOM 2023 C CA . ALA A 1 252 ? 25.503 1.617 -15.510 1.00 97.31 252 ALA A CA 1
ATOM 2024 C C . ALA A 1 252 ? 26.255 2.905 -15.887 1.00 97.31 252 ALA A C 1
ATOM 2026 O O . ALA A 1 252 ? 26.695 3.054 -17.025 1.00 97.31 252 ALA A O 1
ATOM 2027 N N . GLN A 1 253 ? 26.476 3.811 -14.929 1.00 97.00 253 GLN A N 1
ATOM 2028 C CA . GLN A 1 253 ? 27.214 5.051 -15.179 1.00 97.00 253 GLN A CA 1
ATOM 2029 C C . GLN A 1 253 ? 28.664 4.789 -15.611 1.00 97.00 253 GLN A C 1
ATOM 2031 O O . GLN A 1 253 ? 29.171 5.494 -16.477 1.00 97.00 253 GLN A O 1
ATOM 2036 N N . LYS A 1 254 ? 29.327 3.768 -15.048 1.00 97.19 254 LYS A N 1
ATOM 2037 C CA . LYS A 1 254 ? 30.682 3.362 -15.466 1.00 97.19 254 LYS A CA 1
ATOM 2038 C C . LYS A 1 254 ? 30.739 2.854 -16.906 1.00 97.19 254 LYS A C 1
ATOM 2040 O O . LYS A 1 254 ? 31.799 2.925 -17.499 1.00 97.19 254 LYS A O 1
ATOM 2045 N N . GLN A 1 255 ? 29.647 2.295 -17.427 1.00 96.25 255 GLN A N 1
ATOM 2046 C CA . GLN A 1 255 ? 29.572 1.830 -18.818 1.00 96.25 255 GLN A CA 1
ATOM 2047 C C . GLN A 1 255 ? 29.257 2.969 -19.794 1.00 96.25 255 GLN A C 1
ATOM 2049 O O . GLN A 1 255 ? 29.525 2.850 -20.984 1.00 96.25 255 GLN A O 1
ATOM 2054 N N . ALA A 1 256 ? 28.653 4.054 -19.305 1.00 92.38 256 ALA A N 1
ATOM 2055 C CA . ALA A 1 256 ? 28.299 5.213 -20.117 1.00 92.38 256 ALA A CA 1
ATOM 2056 C C . ALA A 1 256 ? 29.467 6.195 -20.333 1.00 92.38 256 ALA A C 1
ATOM 2058 O O . ALA A 1 256 ? 29.380 7.038 -21.226 1.00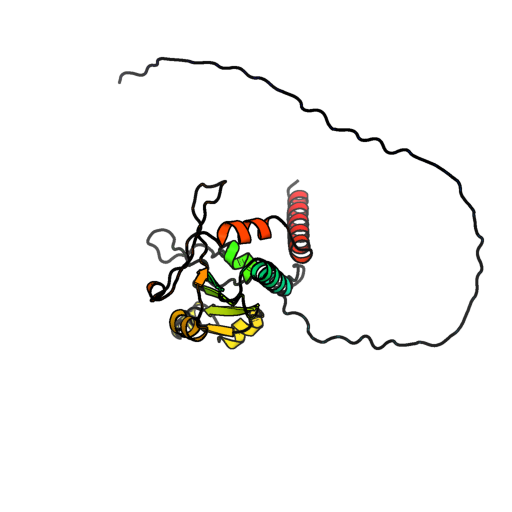 92.38 256 ALA A O 1
ATOM 2059 N N . ILE A 1 257 ? 30.509 6.119 -19.497 1.00 80.12 257 ILE A N 1
ATOM 2060 C CA . ILE A 1 257 ? 31.729 6.943 -19.549 1.00 80.12 257 ILE A CA 1
ATOM 2061 C C . ILE A 1 257 ? 32.840 6.138 -20.217 1.00 80.12 257 ILE A C 1
ATOM 2063 O O . ILE A 1 257 ? 33.526 6.716 -21.088 1.00 80.12 257 ILE A O 1
#